Protein AF-A0A7S0YFM4-F1 (afdb_monomer)

Foldseek 3Di:
DVVVCVVDVVVVLVVVLVVVLVVLVVLLVVLLCVQVPVLLVVLVVVVLVVVVVVCVVVVHDPVVVVVSQVPQADDPVVVLVVLLVLLLSLLQCCLVPVSSVVSSVSSVVSNCVRVVVCVPPRHDYPDDPVCLCVVVSVVSNLVSNLNNLVSNLSNVVVVVPPCSVVSVVVNVVSVVVVVVCCVVCVDVSPDDDPVVVVVVVVVVVVVVVVVVVVVVVD

Organism: NCBI:txid51329

Structure (mmCIF, N/CA/C/O backbone):
data_AF-A0A7S0YFM4-F1
#
_entry.id   AF-A0A7S0YFM4-F1
#
loop_
_atom_site.group_PDB
_atom_site.id
_atom_site.type_symbol
_atom_site.label_atom_id
_atom_site.label_alt_id
_atom_site.label_comp_id
_atom_site.label_asym_id
_atom_site.label_entity_id
_atom_site.label_seq_id
_atom_site.pdbx_PDB_ins_code
_atom_site.Cartn_x
_atom_site.Cartn_y
_atom_site.Cartn_z
_atom_site.occupancy
_atom_site.B_iso_or_equiv
_atom_site.auth_seq_id
_atom_site.auth_comp_id
_atom_site.auth_asym_id
_atom_site.auth_atom_id
_atom_site.pdbx_PDB_model_num
ATOM 1 N N . GLN A 1 1 ? -24.029 26.177 13.661 1.00 50.44 1 GLN A N 1
ATOM 2 C CA . GLN A 1 1 ? -23.008 25.104 13.661 1.00 50.44 1 GLN A CA 1
ATOM 3 C C . GLN A 1 1 ? -21.931 25.299 14.739 1.00 50.44 1 GLN A C 1
ATOM 5 O O . GLN A 1 1 ? -22.087 24.688 15.782 1.00 50.44 1 GLN A O 1
ATOM 10 N N . LEU A 1 2 ? -20.915 26.174 14.620 1.00 56.84 2 LEU A N 1
ATOM 11 C CA . LEU A 1 2 ? -19.847 26.283 15.655 1.00 56.84 2 LEU A CA 1
ATOM 12 C C . LEU A 1 2 ? -20.332 26.645 17.082 1.00 56.84 2 LEU A C 1
ATOM 14 O O . LEU A 1 2 ? -19.875 26.050 18.051 1.00 56.84 2 LEU A O 1
ATOM 18 N N . ARG A 1 3 ? -21.288 27.578 17.232 1.00 55.06 3 ARG A N 1
ATOM 19 C CA . ARG A 1 3 ? -21.870 27.941 18.550 1.00 55.06 3 ARG A CA 1
ATOM 20 C C . ARG A 1 3 ? -22.791 26.864 19.144 1.00 55.06 3 ARG A C 1
ATOM 22 O O . ARG A 1 3 ? -23.023 26.840 20.343 1.00 55.06 3 ARG A O 1
ATOM 29 N N . GLU A 1 4 ? -23.288 25.978 18.295 1.00 59.16 4 GLU A N 1
ATOM 30 C CA . GLU A 1 4 ? -24.230 24.897 18.608 1.00 59.16 4 GLU A CA 1
ATOM 31 C C . GLU A 1 4 ? -23.471 23.670 19.139 1.00 59.16 4 GLU A C 1
ATOM 33 O O . GLU A 1 4 ? -23.869 23.055 20.123 1.00 59.16 4 GLU A O 1
ATOM 38 N N . TRP A 1 5 ? -22.287 23.405 18.573 1.00 60.19 5 TRP A N 1
ATOM 39 C CA . TRP A 1 5 ? -21.344 22.386 19.045 1.00 60.19 5 TRP A CA 1
ATOM 40 C C . TRP A 1 5 ? -20.745 22.714 20.420 1.00 60.19 5 TRP A C 1
ATOM 42 O O . TRP A 1 5 ? -20.469 21.808 21.201 1.00 60.19 5 TRP A O 1
ATOM 52 N N . LEU A 1 6 ? -20.594 24.005 20.737 1.00 63.53 6 LEU A N 1
ATOM 53 C CA . LEU A 1 6 ? -20.166 24.485 22.057 1.00 63.53 6 LEU A CA 1
ATOM 54 C C . LEU A 1 6 ? -21.249 24.325 23.136 1.00 63.53 6 LEU A C 1
ATOM 56 O O . LEU A 1 6 ? -20.917 24.129 24.301 1.00 63.53 6 LEU A O 1
ATOM 60 N N . ALA A 1 7 ? -22.530 24.398 22.764 1.00 67.38 7 ALA A N 1
ATOM 61 C CA . ALA A 1 7 ? -23.650 24.300 23.702 1.00 67.38 7 ALA A CA 1
ATOM 62 C C . ALA A 1 7 ? -24.040 22.847 24.029 1.00 67.38 7 ALA A C 1
ATOM 64 O O . ALA A 1 7 ? -24.690 22.589 25.041 1.00 67.38 7 ALA A O 1
ATOM 65 N N . SER A 1 8 ? -23.682 21.879 23.180 1.00 67.00 8 SER A N 1
ATOM 66 C CA . SER A 1 8 ? -24.023 20.465 23.372 1.00 67.00 8 SER A CA 1
ATOM 67 C C . SER A 1 8 ? -22.968 19.557 22.726 1.00 67.00 8 SER A C 1
ATOM 69 O O . SER A 1 8 ? -23.155 19.130 21.584 1.00 67.00 8 SER A O 1
ATOM 71 N N . PRO A 1 9 ? -21.876 19.201 23.431 1.00 65.88 9 PRO A N 1
ATOM 72 C CA . PRO A 1 9 ? -20.804 18.365 22.876 1.00 65.88 9 PRO A CA 1
ATOM 73 C C . PRO A 1 9 ? -21.284 16.966 22.445 1.00 65.88 9 PRO A C 1
ATOM 75 O O . PRO A 1 9 ? -20.676 16.345 21.578 1.00 65.88 9 PRO A O 1
ATOM 78 N N . ALA A 1 10 ? -22.412 16.490 22.985 1.00 68.31 10 ALA A N 1
ATOM 79 C CA . ALA A 1 10 ? -23.048 15.241 22.562 1.00 68.31 10 ALA A CA 1
ATOM 80 C C . ALA A 1 10 ? -23.585 15.288 21.115 1.00 68.31 10 ALA A C 1
ATOM 82 O O . ALA A 1 10 ? -23.531 14.280 20.415 1.00 68.31 10 ALA A O 1
ATOM 83 N N . SER A 1 11 ? -24.022 16.456 20.628 1.00 66.62 11 SER A N 1
ATOM 84 C CA . SER A 1 11 ? -24.534 16.610 19.254 1.00 66.62 11 SER A CA 1
ATOM 85 C C . SER A 1 11 ? -23.441 16.435 18.192 1.00 66.62 11 SER A C 1
ATOM 87 O O . SER A 1 11 ? -23.709 15.987 17.080 1.00 66.62 11 SER A O 1
ATOM 89 N N . VAL A 1 12 ? -22.181 16.718 18.544 1.00 68.25 12 VAL A N 1
ATOM 90 C CA . VAL A 1 12 ? -21.022 16.511 17.662 1.00 68.25 12 V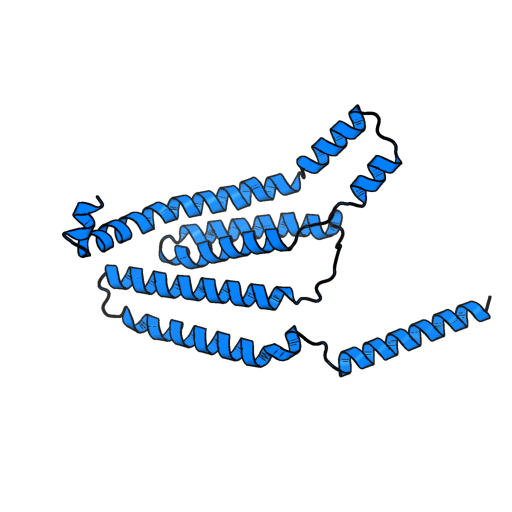AL A CA 1
ATOM 91 C C . VAL A 1 12 ? -20.808 15.023 17.386 1.00 68.25 12 VAL A C 1
ATOM 93 O O . VAL A 1 12 ? -20.531 14.645 16.250 1.00 68.25 12 VAL A O 1
ATOM 96 N N . LEU A 1 13 ? -20.984 14.171 18.401 1.00 67.19 13 LEU A N 1
ATOM 97 C CA . LEU A 1 13 ? -20.898 12.714 18.264 1.00 67.19 13 LEU A CA 1
ATOM 98 C C . LEU A 1 13 ? -22.002 12.154 17.356 1.00 67.19 13 LEU A C 1
ATOM 100 O O . LEU A 1 13 ? -21.731 11.261 16.555 1.00 67.19 13 LEU A O 1
ATOM 104 N N . GLU A 1 14 ? -23.216 12.702 17.428 1.00 67.38 14 GLU A N 1
ATOM 105 C CA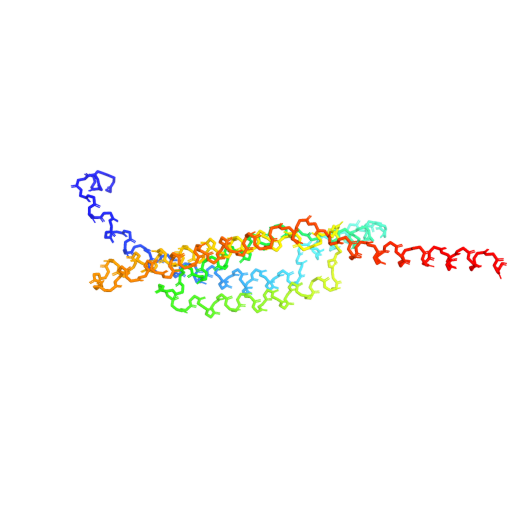 . GLU A 1 14 ? -24.332 12.299 16.561 1.00 67.38 14 GLU A CA 1
ATOM 106 C C . GLU A 1 14 ? -24.112 12.718 15.101 1.00 67.38 14 GLU A C 1
ATOM 108 O O . GLU A 1 14 ? -24.279 11.904 14.190 1.00 67.38 14 GLU A O 1
ATOM 113 N N . VAL A 1 15 ? -23.657 13.954 14.864 1.00 71.56 15 VAL A N 1
ATOM 114 C CA . VAL A 1 15 ? -23.330 14.443 13.513 1.00 71.56 15 VAL A CA 1
ATOM 115 C C . VAL A 1 15 ? -22.159 13.662 12.911 1.00 71.56 15 VAL A C 1
ATOM 117 O O . VAL A 1 15 ? -22.210 13.287 11.739 1.00 71.56 15 VAL A O 1
ATOM 120 N N . LEU A 1 16 ? -21.125 13.359 13.702 1.00 63.56 16 LEU A N 1
ATOM 121 C CA . LEU A 1 16 ? -19.993 12.543 13.258 1.00 63.56 16 LEU A CA 1
ATOM 122 C C . LEU A 1 16 ? -20.446 11.115 12.912 1.00 63.56 16 LEU A C 1
ATOM 124 O O . LEU A 1 16 ? -20.075 10.589 11.864 1.00 63.56 16 LEU A O 1
ATOM 128 N N . GLY A 1 17 ? -21.307 10.518 13.741 1.00 64.56 17 GLY A N 1
ATOM 129 C CA . GLY A 1 17 ? -21.899 9.202 13.492 1.00 64.56 17 GLY A CA 1
ATOM 130 C C . GLY A 1 17 ? -22.742 9.140 12.213 1.00 64.56 17 GLY A C 1
ATOM 131 O O . GLY A 1 17 ? -22.720 8.121 11.525 1.00 64.56 17 GLY A O 1
ATOM 132 N N . ALA A 1 18 ? -23.429 10.229 11.852 1.00 68.44 18 ALA A N 1
ATOM 133 C CA . ALA A 1 18 ? -24.197 10.337 10.609 1.00 68.44 18 ALA A CA 1
ATOM 134 C C . ALA A 1 18 ? -23.326 10.631 9.370 1.00 68.44 18 ALA A C 1
ATOM 136 O O . ALA A 1 18 ? -23.661 10.210 8.261 1.00 68.44 18 ALA A O 1
ATOM 137 N N . ALA A 1 19 ? -22.197 11.327 9.536 1.00 68.88 19 ALA A N 1
ATOM 138 C CA . ALA A 1 19 ? -21.294 11.672 8.437 1.00 68.88 19 ALA A CA 1
ATOM 139 C C . ALA A 1 19 ? -20.413 10.492 7.981 1.00 68.88 19 ALA A C 1
ATOM 141 O O . ALA A 1 19 ? -20.126 10.368 6.791 1.00 68.88 19 ALA A O 1
ATOM 142 N N . VAL A 1 20 ? -20.016 9.601 8.897 1.00 68.94 20 VAL A N 1
ATOM 143 C CA . VAL A 1 20 ? -19.117 8.459 8.614 1.00 68.94 20 VAL A CA 1
ATOM 144 C C . VAL A 1 20 ? -19.655 7.484 7.543 1.00 68.94 20 VAL A C 1
ATOM 146 O O . VAL A 1 20 ? -18.892 7.076 6.668 1.00 68.94 20 VAL A O 1
ATOM 149 N N . PRO A 1 21 ? -20.946 7.101 7.524 1.00 68.94 21 PRO A N 1
ATOM 150 C CA . PRO A 1 21 ? -21.487 6.261 6.448 1.00 68.94 21 PRO A CA 1
ATOM 151 C C . PRO A 1 21 ? -21.553 6.981 5.094 1.00 68.94 21 PRO A C 1
ATOM 153 O O . PRO A 1 21 ? -21.374 6.363 4.044 1.00 68.94 21 PRO A O 1
ATOM 156 N N . MET A 1 22 ? -21.791 8.295 5.102 1.00 73.19 22 MET A N 1
ATOM 157 C CA . MET A 1 22 ? -21.880 9.102 3.884 1.00 73.19 22 MET A CA 1
ATOM 158 C C . MET A 1 22 ? -20.510 9.243 3.204 1.00 73.19 22 MET A C 1
ATOM 160 O O . MET A 1 22 ? -20.422 9.164 1.977 1.00 73.19 22 MET A O 1
ATOM 164 N N . THR A 1 23 ? -19.425 9.346 3.979 1.00 77.12 23 THR A N 1
ATOM 165 C CA . THR A 1 23 ? -18.058 9.346 3.435 1.00 77.12 23 THR A CA 1
ATOM 166 C C . THR A 1 23 ? -17.648 7.985 2.868 1.00 77.12 23 THR A C 1
ATOM 168 O O . THR A 1 23 ? -16.901 7.941 1.891 1.00 77.12 23 THR A O 1
ATOM 171 N N . ALA A 1 24 ? -18.174 6.870 3.390 1.00 78.38 24 ALA A N 1
ATOM 172 C CA . ALA A 1 24 ? -17.853 5.531 2.888 1.00 78.38 24 ALA A CA 1
ATOM 173 C C . ALA A 1 24 ? -18.202 5.357 1.395 1.00 78.38 24 ALA A C 1
ATOM 175 O O . ALA A 1 24 ? -17.413 4.799 0.635 1.00 78.38 24 ALA A O 1
ATOM 176 N N . THR A 1 25 ? -19.346 5.884 0.944 1.00 84.25 25 THR A N 1
ATOM 177 C CA . THR A 1 25 ? -19.774 5.797 -0.470 1.00 84.25 25 THR A CA 1
ATOM 178 C C . THR A 1 25 ? -18.851 6.586 -1.406 1.00 84.25 25 THR A C 1
ATOM 180 O O . THR A 1 25 ? -18.530 6.127 -2.508 1.00 84.25 25 THR A O 1
ATOM 183 N N . PHE A 1 26 ? -18.364 7.746 -0.956 1.00 88.12 26 PHE A N 1
ATOM 184 C CA . PHE A 1 26 ? -17.349 8.513 -1.680 1.00 88.12 26 PHE A CA 1
ATOM 185 C C . PHE A 1 26 ? -16.058 7.702 -1.844 1.00 88.12 26 PHE A C 1
ATOM 187 O O . PHE A 1 26 ? -15.541 7.600 -2.955 1.00 88.12 26 PHE A O 1
ATOM 194 N N . PHE A 1 27 ? -15.577 7.059 -0.773 1.00 87.56 27 PHE A N 1
ATOM 195 C CA . PHE A 1 27 ? -14.355 6.253 -0.832 1.00 87.56 27 PHE A CA 1
ATOM 196 C C . PHE A 1 27 ? -14.494 5.009 -1.716 1.00 87.56 27 PHE A C 1
ATOM 198 O O . PHE A 1 27 ? -13.563 4.701 -2.454 1.00 87.56 27 PHE A O 1
ATOM 205 N N . VAL A 1 28 ? -15.652 4.337 -1.730 1.00 88.62 28 VAL A N 1
ATOM 206 C CA . VAL A 1 28 ? -15.917 3.242 -2.687 1.00 88.62 28 VAL A CA 1
ATOM 207 C C . VAL A 1 28 ? -15.779 3.740 -4.125 1.00 88.62 28 VAL A C 1
ATOM 209 O O . VAL A 1 28 ? -15.076 3.136 -4.933 1.00 88.62 28 VAL A O 1
ATOM 212 N N . THR A 1 29 ? -16.416 4.869 -4.437 1.00 90.50 29 THR A N 1
ATOM 213 C CA . THR A 1 29 ? -16.374 5.455 -5.783 1.00 90.50 29 THR A CA 1
ATOM 214 C C . THR A 1 29 ? -14.949 5.866 -6.156 1.00 90.50 29 THR A C 1
ATOM 216 O O . THR A 1 29 ? -14.493 5.584 -7.263 1.00 90.50 29 THR A O 1
ATOM 219 N N . TYR A 1 30 ? -14.210 6.459 -5.215 1.00 90.19 30 TYR A N 1
ATOM 220 C CA . TYR A 1 30 ? -12.796 6.786 -5.378 1.00 90.19 30 TYR A CA 1
ATOM 221 C C . TYR A 1 30 ? -11.948 5.547 -5.697 1.00 90.19 30 TYR A C 1
ATOM 223 O O . TYR A 1 30 ? -11.163 5.588 -6.641 1.00 90.19 30 TYR A O 1
ATOM 231 N N . LEU A 1 31 ? -12.126 4.437 -4.972 1.00 90.56 31 LEU A N 1
ATOM 232 C CA . LEU A 1 31 ? -11.385 3.194 -5.216 1.00 90.56 31 LEU A CA 1
ATOM 233 C C . LEU A 1 31 ? -11.666 2.621 -6.608 1.00 90.56 31 LEU A C 1
ATOM 235 O O . LEU A 1 31 ? -10.735 2.211 -7.302 1.00 90.56 31 LEU A O 1
ATOM 239 N N . ILE A 1 32 ? -12.929 2.642 -7.041 1.00 90.38 32 ILE A N 1
ATOM 240 C CA . ILE A 1 32 ? -13.323 2.177 -8.376 1.00 90.38 32 ILE A CA 1
ATOM 241 C C . ILE A 1 32 ? -12.689 3.059 -9.457 1.00 90.38 32 ILE A C 1
ATOM 243 O O . ILE A 1 32 ? -12.075 2.537 -10.384 1.00 90.38 32 ILE A O 1
ATOM 247 N N . ILE A 1 33 ? -12.789 4.386 -9.338 1.00 91.94 33 ILE A N 1
ATOM 248 C CA . ILE A 1 33 ? -12.217 5.320 -10.321 1.00 91.94 33 ILE A CA 1
ATOM 249 C C . ILE A 1 33 ? -10.689 5.219 -10.346 1.00 91.94 33 ILE A C 1
ATOM 251 O O . ILE A 1 33 ? -10.090 5.193 -11.421 1.00 91.94 33 ILE A O 1
ATOM 255 N N . SER A 1 34 ? -10.052 5.138 -9.179 1.00 88.25 34 SER A N 1
ATOM 256 C CA . SER A 1 34 ? -8.599 5.022 -9.068 1.00 88.25 34 SER A CA 1
ATOM 257 C C . SER A 1 34 ? -8.107 3.705 -9.679 1.00 88.25 34 SER A C 1
ATOM 259 O O . SER A 1 34 ? -7.211 3.714 -10.519 1.00 88.25 34 SER A O 1
ATOM 261 N N . GLY A 1 35 ? -8.745 2.580 -9.347 1.00 85.81 35 GLY A N 1
ATOM 262 C CA . GLY A 1 35 ? -8.367 1.255 -9.842 1.00 85.81 35 GLY A CA 1
ATOM 263 C C . GLY A 1 35 ? -8.752 1.028 -11.300 1.00 85.81 35 GLY A C 1
ATOM 264 O O . GLY A 1 35 ? -7.890 0.918 -12.167 1.00 85.81 35 GLY A O 1
ATOM 265 N N . LEU A 1 36 ? -10.051 0.970 -11.595 1.00 86.25 36 LEU A N 1
ATOM 266 C CA . LEU A 1 36 ? -10.534 0.644 -12.941 1.00 86.25 36 LEU A CA 1
ATOM 267 C C . LEU A 1 36 ? -10.310 1.783 -13.935 1.00 86.25 36 LEU A C 1
ATOM 269 O O . LEU A 1 36 ? -10.109 1.509 -15.114 1.00 86.25 36 LEU A O 1
ATOM 273 N N . GLY A 1 37 ? -10.353 3.039 -13.495 1.00 87.06 37 GLY A N 1
ATOM 274 C CA . GLY A 1 37 ? -10.120 4.189 -14.365 1.00 87.06 37 GLY A CA 1
ATOM 275 C C . GLY A 1 37 ? -8.632 4.480 -14.520 1.00 87.06 37 GLY A C 1
ATOM 276 O O . GLY A 1 37 ? -8.029 4.197 -15.556 1.00 87.06 37 GLY A O 1
ATOM 277 N N . MET A 1 38 ? -8.025 5.050 -13.479 1.00 87.94 38 MET A N 1
ATOM 278 C CA . MET A 1 38 ? -6.678 5.624 -13.564 1.00 87.94 38 MET A CA 1
ATOM 279 C C . MET A 1 38 ? -5.595 4.566 -13.808 1.00 87.94 38 MET A C 1
ATOM 281 O O . MET A 1 38 ? -4.744 4.766 -14.683 1.00 87.94 38 MET A O 1
ATOM 285 N N . LYS A 1 39 ? -5.612 3.425 -13.099 1.00 89.50 39 LYS A N 1
ATOM 286 C CA . LYS A 1 39 ? -4.598 2.369 -13.309 1.00 89.50 39 LYS A CA 1
ATOM 287 C C . LYS A 1 39 ? -4.738 1.707 -14.684 1.00 89.50 39 LYS A C 1
ATOM 289 O O . LYS A 1 39 ? -3.727 1.509 -15.354 1.00 89.50 39 LYS A O 1
ATOM 294 N N . SER A 1 40 ? -5.960 1.487 -15.175 1.00 86.12 40 SER A N 1
ATOM 295 C CA . SER A 1 40 ? -6.180 0.982 -16.543 1.00 86.12 40 SER A CA 1
ATOM 296 C C . SER A 1 40 ? -5.675 1.949 -17.616 1.00 86.12 40 SER A C 1
ATOM 298 O O . SER A 1 40 ? -4.987 1.536 -18.545 1.00 86.12 40 SER A O 1
ATOM 300 N N . ILE A 1 41 ? -5.944 3.253 -17.477 1.00 86.62 41 ILE A N 1
ATOM 301 C CA . ILE A 1 41 ? -5.432 4.280 -18.403 1.00 86.62 41 ILE A CA 1
ATOM 302 C C . ILE A 1 41 ? -3.900 4.327 -18.378 1.00 86.62 41 ILE A C 1
ATOM 304 O O . ILE A 1 41 ? -3.252 4.544 -19.406 1.00 86.62 41 ILE A O 1
ATOM 308 N N . THR A 1 42 ? -3.304 4.086 -17.211 1.00 81.56 42 THR A N 1
ATOM 309 C CA . THR A 1 42 ? -1.849 4.064 -17.043 1.00 81.56 42 THR A CA 1
ATOM 310 C C . THR A 1 42 ? -1.195 2.957 -17.880 1.00 81.56 42 THR A C 1
ATOM 312 O O . THR A 1 42 ? -0.074 3.160 -18.350 1.00 81.56 42 THR A O 1
ATOM 315 N N . LEU A 1 43 ? -1.891 1.849 -18.176 1.00 80.81 43 LEU A N 1
ATOM 316 C CA . LEU A 1 43 ? -1.417 0.809 -19.105 1.00 80.81 43 LEU A CA 1
ATOM 317 C C . LEU A 1 43 ? -1.147 1.378 -20.503 1.00 80.81 43 LEU A C 1
ATOM 319 O O . LEU A 1 43 ? -0.116 1.074 -21.098 1.00 80.81 43 LEU A O 1
ATOM 323 N N . LEU A 1 44 ? -2.016 2.268 -20.990 1.00 80.44 44 LEU A N 1
ATOM 324 C CA . LEU A 1 44 ? -1.878 2.910 -22.301 1.00 80.44 44 LEU A CA 1
ATOM 325 C C . LEU A 1 44 ? -0.684 3.879 -22.381 1.00 80.44 44 LEU A C 1
ATOM 327 O O . LEU A 1 44 ? -0.272 4.257 -23.475 1.00 80.44 44 LEU A O 1
ATOM 331 N N . ARG A 1 45 ? -0.144 4.310 -21.231 1.00 79.88 45 ARG A N 1
ATOM 332 C CA . ARG A 1 45 ? 0.943 5.300 -21.101 1.00 79.88 45 ARG A CA 1
ATOM 333 C C . ARG A 1 45 ? 0.741 6.541 -21.979 1.00 79.88 45 ARG A C 1
ATOM 335 O O . ARG A 1 45 ? 1.668 6.991 -22.656 1.00 79.88 45 ARG A O 1
ATOM 342 N N . LEU A 1 46 ? -0.452 7.137 -21.904 1.00 80.31 46 LEU A N 1
ATOM 343 C CA . LEU A 1 46 ? -0.821 8.358 -22.636 1.00 80.31 46 LEU A CA 1
ATOM 344 C C . LEU A 1 46 ? 0.259 9.461 -22.619 1.00 80.31 46 LEU A C 1
ATOM 346 O O . LEU A 1 46 ? 0.548 9.993 -23.691 1.00 80.31 46 LEU A O 1
ATO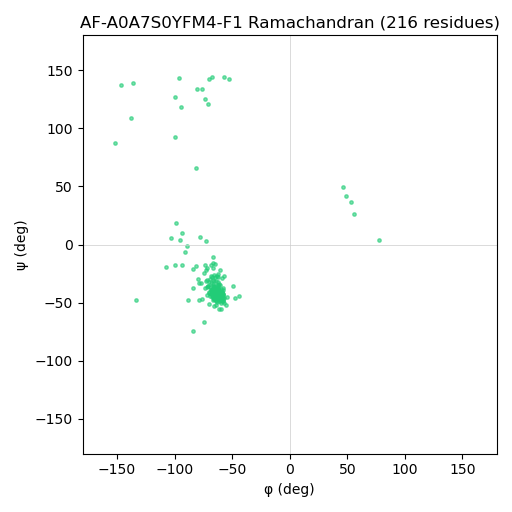M 350 N N . PRO A 1 47 ? 0.920 9.788 -21.485 1.00 78.75 47 PRO A N 1
ATOM 351 C CA . PRO A 1 47 ? 1.952 10.826 -21.479 1.00 78.75 47 PRO A CA 1
ATOM 352 C C . PRO A 1 47 ? 3.159 10.480 -22.359 1.00 78.75 47 PRO A C 1
ATOM 354 O O . PRO A 1 47 ? 3.657 11.331 -23.091 1.00 78.75 47 PRO A O 1
ATOM 357 N N . ALA A 1 48 ? 3.617 9.224 -22.331 1.00 79.25 48 ALA A N 1
ATOM 358 C CA . ALA A 1 48 ? 4.747 8.783 -23.145 1.00 79.25 48 ALA A CA 1
ATOM 359 C C . ALA A 1 48 ? 4.387 8.768 -24.637 1.00 79.25 48 ALA A C 1
ATOM 361 O O . ALA A 1 48 ? 5.196 9.182 -25.468 1.00 79.25 48 ALA A O 1
ATOM 362 N N . LEU A 1 49 ? 3.158 8.352 -24.967 1.00 83.25 49 LEU A N 1
ATOM 363 C CA . LEU A 1 49 ? 2.638 8.378 -26.333 1.00 83.25 49 LEU A CA 1
ATOM 364 C C . LEU A 1 49 ? 2.544 9.811 -26.871 1.00 83.25 49 LEU A C 1
ATOM 366 O O . LEU A 1 49 ? 2.947 10.070 -28.003 1.00 83.25 49 LEU A O 1
ATOM 370 N N . LEU A 1 50 ? 2.068 10.751 -26.050 1.00 85.31 50 LEU A N 1
ATOM 371 C CA . LEU A 1 50 ? 1.960 12.159 -26.420 1.00 85.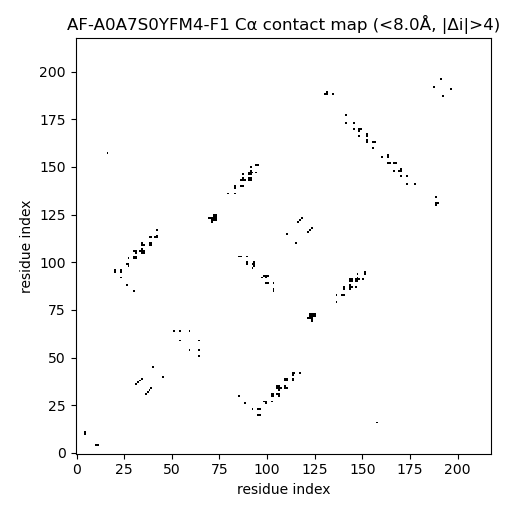31 50 LEU A CA 1
ATOM 372 C C . LEU A 1 50 ? 3.336 12.760 -26.725 1.00 85.31 50 LEU A C 1
ATOM 374 O O . LEU A 1 50 ? 3.517 13.396 -27.761 1.00 85.31 50 LEU A O 1
ATOM 378 N N . VAL A 1 51 ? 4.326 12.521 -25.860 1.00 83.12 51 VAL A N 1
ATOM 379 C CA . VAL A 1 51 ? 5.691 13.016 -26.083 1.00 83.12 51 VAL A CA 1
ATOM 380 C C . VAL A 1 51 ? 6.316 12.368 -27.319 1.00 83.12 51 VAL A C 1
ATOM 382 O O . VAL A 1 51 ? 6.959 13.057 -28.110 1.00 83.12 51 VAL A O 1
ATOM 385 N N . TYR A 1 52 ? 6.090 11.070 -27.536 1.00 81.62 52 TYR A N 1
ATOM 386 C CA . TYR A 1 52 ? 6.527 10.393 -28.756 1.00 81.62 52 TYR A CA 1
ATOM 387 C C . TYR A 1 52 ? 5.911 11.026 -30.012 1.00 81.62 52 TYR A C 1
ATOM 389 O O . TYR A 1 52 ? 6.637 11.324 -30.961 1.00 81.62 52 TYR A O 1
ATOM 397 N N . ALA A 1 53 ? 4.600 11.281 -30.007 1.00 86.06 53 ALA A N 1
ATOM 398 C CA . ALA A 1 53 ? 3.901 11.913 -31.122 1.00 86.06 53 ALA A CA 1
ATOM 399 C C . ALA A 1 53 ? 4.446 13.322 -31.404 1.00 86.06 53 ALA A C 1
ATOM 401 O O . ALA A 1 53 ? 4.741 13.647 -32.552 1.00 86.06 53 ALA A O 1
ATOM 402 N N . LEU A 1 54 ? 4.671 14.129 -30.363 1.00 85.38 54 LEU A N 1
ATOM 403 C CA . LEU A 1 54 ? 5.259 15.465 -30.495 1.00 85.38 54 LEU A CA 1
ATOM 404 C C . LEU A 1 54 ? 6.676 15.421 -31.078 1.00 85.38 54 LEU A C 1
ATOM 406 O O . LEU A 1 54 ? 6.988 16.183 -31.989 1.00 85.38 54 LEU A O 1
ATOM 410 N N . LEU A 1 55 ? 7.528 14.509 -30.606 1.00 83.00 55 LEU A N 1
ATOM 411 C CA . LEU A 1 55 ? 8.890 14.345 -31.127 1.00 83.00 55 LEU A CA 1
ATOM 412 C C . LEU A 1 55 ? 8.910 13.841 -32.570 1.00 83.00 55 LEU A C 1
ATOM 414 O O . LEU A 1 55 ? 9.798 14.216 -33.338 1.00 83.00 55 LEU A O 1
ATOM 418 N N . HIS A 1 56 ? 7.944 13.000 -32.939 1.00 80.38 56 HIS A N 1
ATOM 419 C CA . HIS A 1 56 ? 7.781 12.529 -34.307 1.00 80.38 56 HIS A CA 1
ATOM 420 C C . HIS A 1 56 ? 7.370 13.673 -35.242 1.00 80.38 56 HIS A C 1
ATOM 422 O O . HIS A 1 56 ? 8.008 13.875 -36.275 1.00 80.38 56 HIS A O 1
ATOM 428 N N . LEU A 1 57 ? 6.376 14.474 -34.843 1.00 84.56 57 LEU A N 1
ATOM 429 C CA . LEU A 1 57 ? 5.937 15.660 -35.586 1.00 84.56 57 LEU A CA 1
ATOM 430 C C . LEU A 1 57 ? 7.047 16.716 -35.695 1.00 84.56 57 LEU A C 1
ATOM 432 O O . LEU A 1 57 ? 7.227 17.321 -36.749 1.00 84.56 57 LEU A O 1
ATOM 436 N N . ALA A 1 58 ? 7.843 16.887 -34.639 1.00 81.94 58 ALA A N 1
ATOM 437 C CA . ALA A 1 58 ? 8.970 17.815 -34.598 1.00 81.94 58 ALA A CA 1
ATOM 438 C C . ALA A 1 58 ? 10.239 17.306 -35.319 1.00 81.94 58 ALA A C 1
ATOM 440 O O . ALA A 1 58 ? 11.280 17.955 -35.228 1.00 81.94 58 ALA A O 1
ATOM 441 N N . LYS A 1 59 ? 10.188 16.156 -36.020 1.00 75.50 59 LYS A N 1
ATOM 442 C CA . LYS A 1 59 ? 11.340 15.519 -36.700 1.00 75.50 59 LYS A CA 1
ATOM 443 C C . LYS A 1 59 ? 12.578 15.394 -35.795 1.00 75.50 59 LYS A C 1
ATOM 445 O O . LYS A 1 59 ? 13.706 15.644 -36.222 1.00 75.50 59 LYS A O 1
ATOM 450 N N . GLY A 1 60 ? 12.375 15.019 -34.531 1.00 70.88 60 GLY A N 1
ATOM 451 C CA . GLY A 1 60 ? 13.458 14.890 -33.556 1.00 70.88 60 GLY A CA 1
ATOM 452 C C . GLY A 1 60 ? 14.560 13.921 -34.011 1.00 70.88 60 GLY A C 1
ATOM 453 O O . GLY A 1 60 ? 14.288 12.896 -34.638 1.00 70.88 60 GLY A O 1
ATOM 454 N N . SER A 1 61 ? 15.817 14.236 -33.671 1.00 80.69 61 SER A N 1
ATOM 455 C CA . SER A 1 61 ? 16.984 13.391 -33.975 1.00 80.69 61 SER A CA 1
ATOM 456 C C . SER A 1 61 ? 16.783 11.948 -33.473 1.00 80.69 61 SER A C 1
ATOM 458 O O . SER A 1 61 ? 16.269 11.769 -32.363 1.00 80.69 61 SER A O 1
ATOM 460 N N . PRO A 1 62 ? 17.244 10.912 -34.207 1.00 80.06 62 PRO A N 1
ATOM 461 C CA . PRO A 1 62 ? 17.171 9.515 -33.766 1.00 80.06 62 PRO A CA 1
ATOM 462 C C . PRO A 1 62 ? 17.695 9.296 -32.340 1.00 80.06 62 PRO A C 1
ATOM 464 O O . PRO A 1 62 ? 17.090 8.550 -31.572 1.00 80.06 62 PRO A O 1
ATOM 467 N N . ARG A 1 63 ? 18.743 10.038 -31.954 1.00 79.56 63 ARG A N 1
ATOM 468 C CA . ARG A 1 63 ? 19.331 10.011 -30.606 1.00 79.56 63 ARG A CA 1
ATOM 469 C C . ARG A 1 63 ? 18.389 10.541 -29.525 1.00 79.56 63 ARG A C 1
ATOM 471 O O . ARG A 1 63 ? 18.378 10.023 -28.414 1.00 79.56 63 ARG A O 1
ATOM 478 N N . ALA A 1 64 ? 17.588 11.564 -29.831 1.00 78.19 64 ALA A N 1
ATOM 479 C CA . ALA A 1 64 ? 16.608 12.097 -28.886 1.00 78.19 64 ALA A CA 1
ATOM 480 C C . ALA A 1 64 ? 15.524 11.053 -28.584 1.00 78.19 64 ALA A C 1
ATOM 482 O O . ALA A 1 64 ? 15.143 10.868 -27.432 1.00 78.19 64 ALA A O 1
ATOM 483 N N . ARG A 1 65 ? 15.091 10.311 -29.608 1.00 76.44 65 ARG A N 1
ATOM 484 C CA . ARG A 1 65 ? 14.121 9.223 -29.460 1.00 76.44 65 ARG A CA 1
ATOM 485 C C . ARG A 1 65 ? 14.684 8.065 -28.637 1.00 76.44 65 ARG A C 1
ATOM 487 O O . ARG A 1 65 ? 14.018 7.614 -27.714 1.00 76.44 65 ARG A O 1
ATOM 494 N N . GLU A 1 66 ? 15.907 7.628 -28.921 1.00 80.81 66 GLU A N 1
ATOM 495 C CA . GLU A 1 66 ? 16.599 6.586 -28.143 1.00 80.81 66 GLU A CA 1
ATOM 496 C C . GLU A 1 66 ? 16.749 6.970 -26.666 1.00 80.81 66 GLU A C 1
ATOM 498 O O . GLU A 1 66 ? 16.453 6.177 -25.770 1.00 80.81 66 GLU A O 1
ATOM 503 N N . ARG A 1 67 ? 17.114 8.231 -26.403 1.00 78.31 67 ARG A N 1
ATOM 504 C CA . ARG A 1 67 ? 17.242 8.756 -25.044 1.00 78.31 67 ARG A CA 1
ATOM 505 C C . ARG A 1 67 ? 15.925 8.666 -24.270 1.00 78.31 67 ARG A C 1
ATOM 507 O O . ARG A 1 67 ? 15.950 8.250 -23.116 1.00 78.31 67 ARG A O 1
ATOM 514 N N . LEU A 1 68 ? 14.781 8.973 -24.889 1.00 76.81 68 LEU A N 1
ATOM 515 C CA . LEU A 1 68 ? 13.479 8.815 -24.229 1.00 76.81 68 LEU A CA 1
ATOM 516 C C . LEU A 1 68 ? 13.166 7.370 -23.846 1.00 76.81 68 LEU A C 1
ATOM 518 O O . LEU A 1 68 ? 12.659 7.137 -22.750 1.00 76.81 68 LEU A O 1
ATOM 522 N N . TRP A 1 69 ? 13.480 6.407 -24.712 1.00 75.75 69 TRP A N 1
ATOM 523 C CA . TRP A 1 69 ? 13.276 4.990 -24.405 1.00 75.75 69 TRP A CA 1
ATOM 524 C C . TRP A 1 69 ? 14.171 4.520 -23.255 1.00 75.75 69 TRP A C 1
ATOM 526 O O . TRP A 1 69 ? 13.728 3.746 -22.412 1.00 75.75 69 TRP A O 1
ATOM 536 N N . SER A 1 70 ? 15.395 5.046 -23.159 1.00 74.81 70 SER A N 1
ATOM 537 C CA . SER A 1 70 ? 16.310 4.739 -22.049 1.00 74.81 70 SER A CA 1
ATOM 538 C C . SER A 1 70 ? 15.933 5.400 -20.711 1.00 74.81 70 SER A C 1
ATOM 540 O O . SER A 1 70 ? 16.393 4.959 -19.662 1.00 74.81 70 SER A O 1
ATOM 542 N N . MET A 1 71 ? 15.089 6.441 -20.719 1.00 70.75 71 MET A N 1
ATOM 543 C CA . MET A 1 71 ? 14.757 7.265 -19.543 1.00 70.75 71 MET A CA 1
ATOM 544 C C . MET A 1 71 ? 13.434 6.895 -18.855 1.00 70.75 71 MET A C 1
ATOM 546 O O . MET A 1 71 ? 12.895 7.686 -18.080 1.00 70.75 71 MET A O 1
ATOM 550 N N . GLN A 1 72 ? 12.898 5.699 -19.095 1.00 74.75 72 GLN A N 1
ATOM 551 C CA . GLN A 1 72 ? 11.642 5.242 -18.491 1.00 74.75 72 GLN A CA 1
ATOM 552 C C . GLN A 1 72 ? 11.862 4.706 -17.070 1.00 74.75 72 GLN A C 1
ATOM 554 O O . GLN A 1 72 ? 11.699 3.519 -16.790 1.00 74.75 72 GLN A O 1
ATOM 559 N N . MET A 1 73 ? 12.259 5.619 -16.185 1.00 77.25 73 MET A N 1
ATOM 560 C CA . MET A 1 73 ? 12.442 5.359 -14.762 1.00 77.25 73 MET A CA 1
ATOM 561 C C . MET A 1 73 ? 11.090 5.410 -14.058 1.00 77.25 73 MET A C 1
ATOM 563 O O . MET A 1 73 ? 10.309 6.340 -14.266 1.00 77.25 73 MET A O 1
ATOM 567 N N . ASP A 1 74 ? 10.829 4.423 -13.213 1.00 77.06 74 ASP A N 1
ATOM 568 C CA . ASP A 1 74 ? 9.604 4.358 -12.425 1.00 77.06 74 ASP A CA 1
ATOM 569 C C . ASP A 1 74 ? 9.820 4.923 -11.017 1.00 77.06 74 ASP A C 1
ATOM 571 O O . ASP A 1 74 ? 10.890 4.760 -10.422 1.00 77.06 74 ASP A O 1
ATOM 575 N N . ASN A 1 75 ? 8.805 5.606 -10.485 1.00 81.44 75 ASN A N 1
ATOM 576 C CA . ASN A 1 75 ? 8.841 6.161 -9.137 1.00 81.44 75 ASN A CA 1
ATOM 577 C C . ASN A 1 75 ? 8.091 5.238 -8.173 1.00 81.44 75 ASN A C 1
ATOM 579 O O . ASN A 1 75 ? 6.882 5.360 -7.969 1.00 81.44 75 ASN A O 1
ATOM 583 N N . TYR A 1 76 ? 8.834 4.324 -7.552 1.00 82.12 76 TYR A N 1
ATOM 584 C CA . TYR A 1 76 ? 8.283 3.380 -6.581 1.00 82.12 76 TYR A CA 1
ATOM 585 C C . TYR A 1 76 ? 7.683 4.070 -5.347 1.00 82.12 76 TYR A C 1
ATOM 587 O O . TYR A 1 76 ? 6.695 3.584 -4.805 1.00 82.12 76 TYR A O 1
ATOM 595 N N . GLY A 1 77 ? 8.225 5.217 -4.921 1.00 84.31 77 GLY A N 1
ATOM 596 C CA . GLY A 1 77 ? 7.781 5.898 -3.701 1.00 84.31 77 GLY A CA 1
ATOM 597 C C . GLY A 1 77 ? 6.328 6.372 -3.767 1.00 84.31 77 GLY A C 1
ATOM 598 O O . GLY A 1 77 ? 5.562 6.139 -2.833 1.00 84.31 77 GLY A O 1
ATOM 599 N N . SER A 1 78 ? 5.922 6.983 -4.885 1.00 86.50 78 SER A N 1
ATOM 600 C CA . SER A 1 78 ? 4.538 7.440 -5.069 1.00 86.50 78 SER A CA 1
ATOM 601 C C . SER A 1 78 ? 3.564 6.273 -5.226 1.00 86.50 78 SER A C 1
ATOM 603 O O . SER A 1 78 ? 2.504 6.282 -4.613 1.00 86.50 78 SER A O 1
ATOM 605 N N . LYS A 1 79 ? 3.943 5.231 -5.981 1.00 88.38 79 LYS A N 1
ATOM 606 C CA . LYS A 1 79 ? 3.093 4.044 -6.179 1.00 88.38 79 LYS A CA 1
ATOM 607 C C . LYS A 1 79 ? 2.801 3.325 -4.868 1.00 88.38 79 LYS A C 1
ATOM 609 O O . LYS A 1 79 ? 1.666 2.941 -4.612 1.00 88.38 79 LYS A O 1
ATOM 614 N N . VAL A 1 80 ? 3.818 3.179 -4.022 1.00 90.44 80 VAL A N 1
ATOM 615 C CA . VAL A 1 80 ? 3.661 2.573 -2.699 1.00 90.44 80 VAL A CA 1
ATOM 616 C C . VAL A 1 80 ? 2.696 3.381 -1.840 1.00 90.44 80 VAL A C 1
ATOM 618 O O . VAL A 1 80 ? 1.809 2.796 -1.230 1.00 90.44 80 VAL A O 1
ATOM 621 N N . ALA A 1 81 ? 2.821 4.710 -1.825 1.00 91.19 81 ALA A N 1
ATOM 622 C CA . ALA A 1 81 ? 1.901 5.562 -1.078 1.00 91.19 81 ALA A CA 1
ATOM 623 C C . ALA A 1 81 ? 0.444 5.404 -1.557 1.00 91.19 81 ALA A C 1
ATOM 625 O O . ALA A 1 81 ? -0.446 5.241 -0.720 1.00 91.19 81 ALA A O 1
ATOM 626 N N . ASP A 1 82 ? 0.212 5.370 -2.875 1.00 91.00 82 ASP A N 1
ATOM 627 C CA . ASP A 1 82 ? -1.114 5.141 -3.472 1.00 91.00 82 ASP A CA 1
ATOM 628 C C . ASP A 1 82 ? -1.706 3.782 -3.061 1.00 91.00 82 ASP A C 1
ATOM 630 O O . ASP A 1 82 ? -2.887 3.664 -2.727 1.00 91.00 82 ASP A O 1
ATOM 634 N N . HIS A 1 83 ? -0.885 2.730 -3.056 1.00 92.94 83 HIS A N 1
ATOM 635 C CA . HIS A 1 83 ? -1.334 1.390 -2.671 1.00 92.94 83 HIS A CA 1
ATOM 636 C C . HIS A 1 83 ? -1.612 1.287 -1.177 1.00 92.94 83 HIS A C 1
ATOM 638 O O . HIS A 1 83 ? -2.567 0.619 -0.780 1.00 92.94 83 HIS A O 1
ATOM 644 N N . SER A 1 84 ? -0.823 1.969 -0.352 1.00 93.88 84 SER A N 1
ATOM 645 C CA . SER A 1 84 ? -0.985 1.973 1.099 1.00 93.88 84 SER A CA 1
ATOM 646 C C . SER A 1 84 ? -2.212 2.759 1.552 1.00 93.88 84 SER A C 1
ATOM 648 O O . SER A 1 84 ? -2.896 2.317 2.475 1.00 93.88 84 SER A O 1
ATOM 650 N N . ILE A 1 85 ? -2.553 3.877 0.897 1.00 92.56 85 ILE A N 1
ATOM 651 C CA . ILE A 1 85 ? -3.802 4.591 1.204 1.00 92.56 85 ILE A CA 1
ATOM 652 C C . ILE A 1 85 ? -5.026 3.776 0.779 1.00 92.56 85 ILE A C 1
ATOM 654 O O . ILE A 1 85 ? -5.995 3.702 1.532 1.00 92.56 85 ILE A O 1
ATOM 658 N N . THR A 1 86 ? -4.971 3.090 -0.365 1.00 93.25 86 THR A N 1
ATOM 659 C CA . THR A 1 86 ? -6.035 2.162 -0.773 1.00 93.25 86 THR A CA 1
ATOM 660 C C . THR A 1 86 ? -6.201 1.021 0.232 1.00 93.25 86 THR A C 1
ATOM 662 O O . THR A 1 86 ? -7.332 0.702 0.603 1.00 93.25 86 THR A O 1
ATOM 665 N N . LEU A 1 87 ? -5.098 0.457 0.740 1.00 94.31 87 LEU A N 1
ATOM 666 C CA . LEU A 1 87 ? -5.140 -0.588 1.766 1.00 94.31 87 LEU A CA 1
ATOM 667 C C . LEU A 1 87 ? -5.791 -0.080 3.055 1.00 94.31 87 LEU A C 1
ATOM 669 O O . LEU A 1 87 ? -6.664 -0.742 3.613 1.00 94.31 87 LEU A O 1
ATOM 673 N N . LEU A 1 88 ? -5.378 1.107 3.508 1.00 93.56 88 LEU A N 1
ATOM 674 C CA . LEU A 1 88 ? -5.922 1.773 4.688 1.00 93.56 88 LEU A CA 1
ATOM 675 C C . LEU A 1 88 ? -7.434 1.981 4.549 1.00 93.56 88 LEU A C 1
ATOM 677 O O . LEU A 1 88 ? -8.188 1.608 5.444 1.00 93.56 88 LEU A O 1
ATOM 681 N N . LEU A 1 89 ? -7.887 2.541 3.425 1.00 92.31 89 LEU A N 1
ATOM 682 C CA . LEU A 1 89 ? -9.311 2.761 3.162 1.00 92.31 89 LEU A CA 1
ATOM 683 C C . LEU A 1 89 ? -10.085 1.439 3.122 1.00 92.31 89 LEU A C 1
ATOM 685 O O . LEU A 1 89 ? -11.158 1.345 3.717 1.00 92.31 89 LEU A O 1
ATOM 689 N N . GLY A 1 90 ? -9.525 0.415 2.473 1.00 92.75 90 GLY A N 1
ATOM 690 C CA . GLY A 1 90 ? -10.100 -0.926 2.425 1.00 92.75 90 GLY A CA 1
ATOM 691 C C . GLY A 1 90 ? -10.296 -1.531 3.815 1.00 92.75 90 GLY A C 1
ATOM 692 O O . GLY A 1 90 ? -11.385 -2.003 4.128 1.00 92.75 90 GLY A O 1
ATOM 693 N N . LEU A 1 91 ? -9.268 -1.466 4.666 1.00 92.81 91 LEU A N 1
ATOM 694 C CA . LEU A 1 91 ? -9.300 -1.999 6.031 1.00 92.81 91 LEU A CA 1
ATOM 695 C C . LEU A 1 91 ? -10.238 -1.219 6.956 1.00 92.81 91 LEU A C 1
ATOM 697 O O . LEU A 1 91 ? -10.961 -1.821 7.741 1.00 92.81 91 LEU A O 1
ATOM 701 N N . VAL A 1 92 ? -10.240 0.111 6.886 1.00 91.38 92 VAL A N 1
ATOM 702 C CA . VAL A 1 92 ? -11.051 0.942 7.787 1.00 91.38 92 VAL A CA 1
ATOM 703 C C . VAL A 1 92 ? -12.534 0.852 7.440 1.00 91.38 92 VAL A C 1
ATOM 705 O O . VAL A 1 92 ? -13.378 0.723 8.327 1.00 91.38 92 VAL A O 1
ATOM 708 N N . TYR A 1 93 ? -12.874 0.901 6.152 1.00 89.50 93 TYR A N 1
ATOM 709 C CA . TYR A 1 93 ? -14.271 0.956 5.729 1.00 89.50 93 TYR A CA 1
ATOM 710 C C . TYR A 1 93 ? -14.909 -0.416 5.479 1.00 89.50 93 TYR A C 1
ATOM 712 O O . TYR A 1 93 ? -16.128 -0.455 5.320 1.00 89.50 93 TYR A O 1
ATOM 720 N N . CYS A 1 94 ? -14.171 -1.535 5.517 1.00 90.38 94 CYS A N 1
ATOM 721 C CA . CYS A 1 94 ? -14.765 -2.872 5.349 1.00 90.38 94 CYS A CA 1
ATOM 722 C C . CYS A 1 94 ? -15.850 -3.182 6.392 1.00 90.38 94 CYS A C 1
ATOM 724 O O . CYS A 1 94 ? -16.881 -3.765 6.061 1.00 90.38 94 CYS A O 1
ATOM 726 N N . CYS A 1 95 ? -15.649 -2.735 7.636 1.00 84.00 95 CYS A N 1
ATOM 727 C CA . CYS A 1 95 ? -16.594 -2.901 8.739 1.00 84.00 95 CYS A CA 1
ATOM 728 C C . CYS A 1 95 ? -17.817 -1.975 8.629 1.00 84.00 95 CYS A C 1
ATOM 730 O O . CYS A 1 95 ? -18.864 -2.266 9.205 1.00 84.00 95 CYS A O 1
ATOM 732 N N . VAL A 1 96 ? -17.682 -0.847 7.923 1.00 84.50 96 VAL A N 1
ATOM 733 C CA . VAL A 1 96 ? -18.748 0.154 7.752 1.00 84.50 96 VAL A CA 1
ATOM 734 C C . VAL A 1 96 ? -19.612 -0.188 6.540 1.00 84.50 96 VAL A C 1
ATOM 736 O O . VAL A 1 96 ? -20.838 -0.188 6.635 1.00 84.50 96 VAL A O 1
ATOM 739 N N . ASN A 1 97 ? -18.978 -0.488 5.405 1.00 85.44 97 ASN A N 1
ATOM 740 C CA . ASN A 1 97 ? -19.631 -0.864 4.161 1.00 85.44 97 ASN A CA 1
ATOM 741 C C . ASN A 1 97 ? -18.875 -2.038 3.503 1.00 85.44 97 ASN A C 1
ATOM 743 O O . ASN A 1 97 ? -17.796 -1.834 2.939 1.00 85.44 97 ASN A O 1
ATOM 747 N N . PRO A 1 98 ? -19.444 -3.258 3.491 1.00 87.88 98 PRO A N 1
ATOM 748 C CA . PRO A 1 98 ? -18.761 -4.440 2.966 1.00 87.88 98 PRO A CA 1
ATOM 749 C C . PRO A 1 98 ? -18.510 -4.380 1.451 1.00 87.88 98 PRO A C 1
ATOM 751 O O . PRO A 1 98 ? -17.671 -5.126 0.953 1.00 87.88 98 PRO A O 1
ATOM 754 N N . ILE A 1 99 ? -19.177 -3.481 0.713 1.00 89.88 99 ILE A N 1
ATOM 755 C CA . ILE A 1 99 ? -18.960 -3.265 -0.732 1.00 89.88 99 ILE A CA 1
ATOM 756 C C . ILE A 1 99 ? -17.559 -2.689 -1.01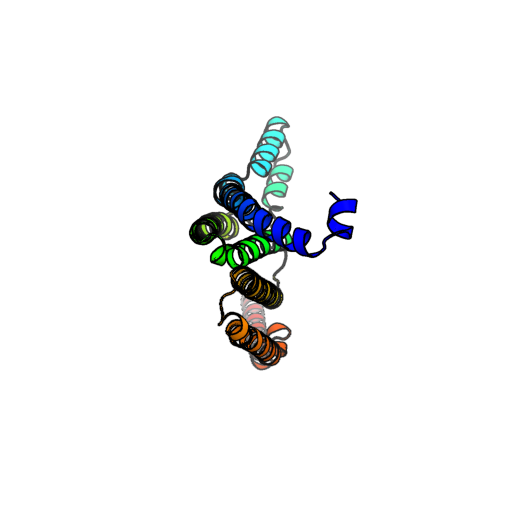0 1.00 89.88 99 ILE A C 1
ATOM 758 O O . ILE A 1 99 ? -17.021 -2.850 -2.106 1.00 89.88 99 ILE A O 1
ATOM 762 N N . VAL A 1 100 ? -16.914 -2.081 -0.012 1.00 91.50 100 VAL A N 1
ATOM 763 C CA . VAL A 1 100 ? -15.530 -1.596 -0.127 1.00 91.50 100 VAL A CA 1
ATOM 764 C C . VAL A 1 100 ? -14.559 -2.749 -0.400 1.00 91.50 100 VAL A C 1
ATOM 766 O O . VAL A 1 100 ? -13.621 -2.575 -1.172 1.00 91.50 100 VAL A O 1
ATOM 769 N N . CYS A 1 101 ? -14.790 -3.937 0.170 1.00 91.62 101 CYS A N 1
ATOM 770 C CA . CYS A 1 101 ? -13.914 -5.099 -0.005 1.00 91.62 101 CYS A CA 1
ATOM 771 C C . CYS A 1 101 ? -13.773 -5.544 -1.471 1.00 91.62 101 CYS A C 1
ATOM 773 O O . CYS A 1 101 ? -12.641 -5.593 -1.955 1.00 91.62 101 CYS A O 1
ATOM 775 N N . PRO A 1 102 ? -14.859 -5.846 -2.216 1.00 92.50 102 PRO A N 1
ATOM 776 C CA . PRO A 1 102 ? -14.740 -6.201 -3.627 1.00 92.50 102 PRO A CA 1
ATOM 777 C C . PRO A 1 102 ? -14.208 -5.041 -4.478 1.00 92.50 102 PRO A C 1
ATOM 779 O O . PRO A 1 102 ? -13.482 -5.293 -5.435 1.00 92.50 102 PRO A O 1
ATOM 782 N N . ALA A 1 103 ? -14.492 -3.781 -4.122 1.00 91.81 103 ALA A N 1
ATOM 783 C CA . ALA A 1 103 ? -13.922 -2.623 -4.816 1.00 91.81 103 ALA A CA 1
ATOM 784 C C . ALA A 1 103 ? -12.393 -2.527 -4.633 1.00 91.81 103 ALA A C 1
ATOM 786 O O . ALA A 1 103 ? -11.663 -2.341 -5.607 1.00 91.81 103 ALA A O 1
ATOM 787 N N . ALA A 1 104 ? -11.895 -2.710 -3.407 1.00 93.06 104 ALA A N 1
ATOM 788 C CA . ALA A 1 104 ? -10.465 -2.754 -3.109 1.00 93.06 104 ALA A CA 1
ATOM 789 C C . ALA A 1 104 ? -9.786 -3.972 -3.759 1.00 93.06 104 ALA A C 1
ATOM 791 O O . ALA A 1 104 ? -8.693 -3.852 -4.309 1.00 93.06 104 ALA A O 1
ATOM 792 N N . LEU A 1 105 ? -10.445 -5.135 -3.768 1.00 93.88 105 LEU A N 1
ATOM 793 C CA . LEU A 1 105 ? -9.953 -6.318 -4.475 1.00 93.88 105 LEU A CA 1
ATOM 794 C C . LEU A 1 105 ? -9.816 -6.049 -5.978 1.00 93.88 105 LEU A C 1
ATOM 796 O O . LEU A 1 105 ? -8.773 -6.338 -6.558 1.00 93.88 105 LEU A O 1
ATOM 800 N N . ALA A 1 106 ? -10.835 -5.454 -6.603 1.00 92.44 106 ALA A N 1
ATOM 801 C CA . ALA A 1 106 ? -10.791 -5.087 -8.015 1.00 92.44 106 ALA A CA 1
ATOM 802 C C . ALA A 1 106 ? -9.658 -4.091 -8.312 1.00 92.44 106 ALA A C 1
ATOM 804 O O . ALA A 1 106 ? -8.946 -4.260 -9.303 1.00 92.44 106 ALA A O 1
ATOM 805 N N . TYR A 1 107 ? -9.435 -3.107 -7.429 1.00 93.44 107 TYR A N 1
ATOM 806 C CA . TYR A 1 107 ? -8.284 -2.205 -7.511 1.00 93.44 107 TYR A CA 1
ATOM 807 C C . TYR A 1 107 ? -6.963 -2.983 -7.555 1.00 93.44 107 TYR A C 1
ATOM 809 O O . TYR A 1 107 ? -6.160 -2.759 -8.464 1.00 93.44 107 TYR A O 1
ATOM 817 N N . TYR A 1 108 ? -6.736 -3.909 -6.617 1.00 94.38 108 TYR A N 1
ATOM 818 C CA . TYR A 1 108 ? -5.482 -4.663 -6.565 1.00 94.38 108 TYR A CA 1
ATOM 819 C C . TYR A 1 108 ? -5.321 -5.604 -7.757 1.00 94.38 108 TYR A C 1
ATOM 821 O O . TYR A 1 108 ? -4.236 -5.653 -8.319 1.00 94.38 108 TYR A O 1
ATOM 829 N N . LEU A 1 109 ? -6.381 -6.276 -8.214 1.00 94.19 109 LEU A N 1
ATOM 830 C CA . LEU A 1 109 ? -6.316 -7.151 -9.391 1.00 94.19 109 LEU A CA 1
ATOM 831 C C . LEU A 1 109 ? -5.895 -6.389 -10.655 1.00 94.19 109 LEU A C 1
ATOM 833 O O . LEU A 1 109 ? -4.972 -6.808 -11.357 1.00 94.19 109 LEU A O 1
ATOM 837 N N . VAL A 1 110 ? -6.535 -5.246 -10.922 1.00 92.88 110 VAL A N 1
ATOM 838 C CA . VAL A 1 110 ? -6.193 -4.394 -12.073 1.00 92.88 110 VAL A CA 1
ATOM 839 C C . VAL A 1 110 ? -4.775 -3.849 -11.924 1.00 92.88 110 VAL A C 1
ATOM 841 O O . VAL A 1 110 ? -3.983 -3.892 -12.866 1.00 92.88 110 VAL A O 1
ATOM 844 N N . THR A 1 111 ? -4.422 -3.371 -10.734 1.00 92.44 111 THR A N 1
ATOM 845 C CA . THR A 1 111 ? -3.092 -2.826 -10.452 1.00 92.44 111 THR A CA 1
ATOM 846 C C . THR A 1 111 ? -1.999 -3.876 -10.642 1.00 92.44 111 THR A C 1
ATOM 848 O O . THR A 1 111 ? -1.014 -3.605 -11.317 1.00 92.44 111 THR A O 1
ATOM 851 N N . THR A 1 112 ? -2.169 -5.090 -10.118 1.00 92.69 112 THR A N 1
ATOM 852 C CA . THR A 1 112 ? -1.184 -6.168 -10.261 1.00 92.69 112 THR A CA 1
ATOM 853 C C . THR A 1 112 ? -0.989 -6.555 -11.725 1.00 92.69 112 THR A C 1
ATOM 855 O O . THR A 1 112 ? 0.149 -6.720 -12.158 1.00 92.69 112 THR A O 1
ATOM 858 N N . ALA A 1 113 ? -2.064 -6.642 -12.514 1.00 92.00 113 ALA A N 1
ATOM 859 C CA . ALA A 1 113 ? -1.959 -6.934 -13.944 1.00 92.00 113 ALA A CA 1
ATOM 860 C C . ALA A 1 113 ? -1.256 -5.804 -14.721 1.00 92.00 113 ALA A C 1
ATOM 862 O O . ALA A 1 113 ? -0.350 -6.052 -15.519 1.00 92.00 113 ALA A O 1
ATOM 863 N N . THR A 1 114 ? -1.654 -4.553 -14.475 1.00 90.62 114 THR A N 1
ATOM 864 C CA . THR A 1 114 ? -1.135 -3.370 -15.182 1.00 90.62 114 THR A CA 1
ATOM 865 C C . THR A 1 114 ? 0.314 -3.062 -14.801 1.00 90.62 114 THR A C 1
ATOM 867 O O . THR A 1 114 ? 1.170 -2.938 -15.678 1.00 90.62 114 THR A O 1
ATOM 870 N N . GLU A 1 115 ? 0.622 -2.971 -13.507 1.00 89.44 115 GLU A N 1
ATOM 871 C CA . GLU A 1 115 ? 1.969 -2.681 -13.012 1.00 89.44 115 GLU A CA 1
ATOM 872 C C . GLU A 1 115 ? 2.913 -3.868 -13.235 1.00 89.44 115 GLU A C 1
ATOM 874 O O . GLU A 1 115 ? 4.063 -3.650 -13.608 1.00 89.44 115 GLU A O 1
ATOM 879 N N . GLY A 1 116 ? 2.433 -5.113 -13.126 1.00 90.19 116 GLY A N 1
ATOM 880 C CA . GLY A 1 116 ? 3.219 -6.304 -13.465 1.00 90.19 116 GLY A CA 1
ATOM 881 C C . GLY A 1 116 ? 3.680 -6.299 -14.925 1.00 90.19 116 GLY A C 1
ATOM 882 O O . GLY A 1 116 ? 4.8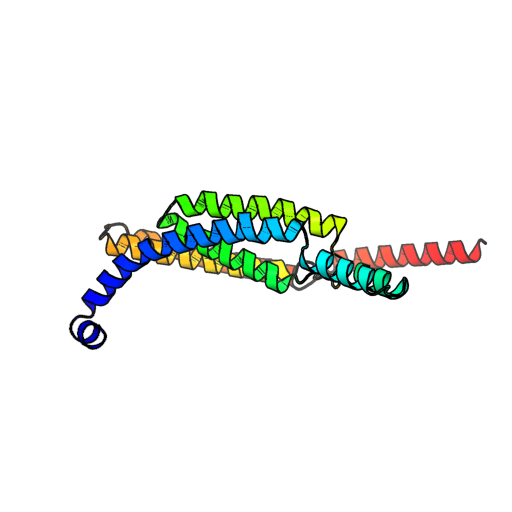59 -6.514 -15.204 1.00 90.19 116 GLY A O 1
ATOM 883 N N . TYR A 1 117 ? 2.786 -5.952 -15.857 1.00 90.31 117 TYR A N 1
ATOM 884 C CA . TYR A 1 117 ? 3.152 -5.779 -17.264 1.00 90.31 117 TYR A CA 1
ATOM 885 C C . TYR A 1 117 ? 4.178 -4.650 -17.458 1.00 90.31 117 TYR A C 1
ATOM 887 O O . TYR A 1 117 ? 5.167 -4.812 -18.174 1.00 90.31 117 TYR A O 1
ATOM 895 N N . GLN A 1 118 ? 3.986 -3.505 -16.797 1.00 87.94 118 GLN A N 1
ATOM 896 C CA . GLN A 1 118 ? 4.911 -2.373 -16.911 1.00 87.94 118 GLN A CA 1
ATOM 897 C C . GLN A 1 118 ? 6.309 -2.693 -16.379 1.00 87.94 118 GLN A C 1
ATOM 899 O O . GLN A 1 118 ? 7.295 -2.310 -17.006 1.00 87.94 118 GLN A O 1
ATOM 904 N N . ILE A 1 119 ? 6.407 -3.405 -15.256 1.00 88.00 119 ILE A N 1
ATOM 905 C CA . ILE A 1 119 ? 7.691 -3.771 -14.652 1.00 88.00 119 ILE A CA 1
ATOM 906 C C . ILE A 1 119 ? 8.501 -4.675 -15.590 1.00 88.00 119 ILE A C 1
ATOM 908 O O . ILE A 1 119 ? 9.704 -4.473 -15.719 1.00 88.00 119 ILE A O 1
ATOM 912 N N . ILE A 1 120 ? 7.854 -5.620 -16.281 1.00 89.00 120 ILE A N 1
ATOM 913 C CA . ILE A 1 120 ? 8.540 -6.576 -17.165 1.00 89.00 120 ILE A CA 1
ATOM 914 C C . ILE A 1 120 ? 8.965 -5.929 -18.489 1.00 89.00 120 ILE A C 1
ATOM 916 O O . ILE A 1 120 ? 10.094 -6.120 -18.938 1.00 89.00 120 ILE A O 1
ATOM 920 N N . TYR A 1 121 ? 8.067 -5.186 -19.141 1.00 85.94 121 TYR A N 1
ATOM 921 C CA . TYR A 1 121 ? 8.264 -4.793 -20.543 1.00 85.94 121 TYR A CA 1
ATOM 922 C C . TYR A 1 121 ? 8.780 -3.371 -20.745 1.00 85.94 121 TYR A C 1
ATOM 924 O O . TYR A 1 121 ? 9.214 -3.025 -21.843 1.00 85.94 121 TYR A O 1
ATOM 932 N N . VAL A 1 122 ? 8.676 -2.516 -19.731 1.00 84.06 122 VAL A N 1
ATOM 933 C CA . VAL A 1 122 ? 8.709 -1.068 -19.950 1.00 84.06 122 VAL A CA 1
ATOM 934 C C . VAL A 1 122 ? 9.633 -0.348 -18.977 1.00 84.06 122 VAL A C 1
ATOM 936 O O . VAL A 1 122 ? 10.416 0.513 -19.378 1.00 84.06 122 VAL A O 1
ATOM 939 N N . THR A 1 123 ? 9.523 -0.659 -17.693 1.00 83.81 123 THR A N 1
ATOM 940 C CA . THR A 1 123 ? 10.252 0.038 -16.639 1.00 83.81 123 THR A CA 1
ATOM 941 C C . THR A 1 123 ? 11.711 -0.400 -16.604 1.00 83.81 123 THR A C 1
ATOM 943 O O . THR A 1 123 ? 12.026 -1.588 -16.582 1.00 83.81 123 THR A O 1
ATOM 946 N N . ARG A 1 124 ? 12.624 0.571 -16.517 1.00 83.00 124 ARG A N 1
ATOM 947 C CA . ARG A 1 124 ? 14.014 0.322 -16.120 1.00 83.00 124 ARG A CA 1
ATOM 948 C C . ARG A 1 124 ? 14.183 0.683 -14.647 1.00 83.00 124 ARG A C 1
ATOM 950 O O . ARG A 1 124 ? 13.839 1.789 -14.230 1.00 83.00 124 ARG A O 1
ATOM 957 N N . GLN A 1 125 ? 14.714 -0.247 -13.856 1.00 77.81 125 GLN A N 1
ATOM 958 C CA . GLN A 1 125 ? 15.052 0.021 -12.461 1.00 77.81 125 GLN A CA 1
ATOM 959 C C . GLN A 1 125 ? 16.271 0.944 -12.395 1.00 77.81 125 GLN A C 1
ATOM 961 O O . GLN A 1 125 ? 17.339 0.623 -12.909 1.00 77.81 125 GLN A O 1
ATOM 966 N N . LYS A 1 126 ? 16.102 2.111 -11.763 1.00 79.19 126 LYS A N 1
ATOM 967 C CA . LYS A 1 126 ? 17.198 3.060 -11.510 1.00 79.19 126 LYS A CA 1
ATOM 968 C C . LYS A 1 126 ? 18.063 2.632 -10.324 1.00 79.19 126 LYS A C 1
ATOM 970 O O . LYS A 1 126 ? 19.245 2.956 -10.271 1.00 79.19 126 LYS A O 1
ATOM 975 N N . HIS A 1 127 ? 17.438 1.994 -9.342 1.00 79.94 127 HIS A N 1
ATOM 976 C CA . HIS A 1 127 ? 18.055 1.645 -8.077 1.00 79.94 127 HIS A CA 1
ATOM 977 C C . HIS A 1 127 ? 17.463 0.333 -7.580 1.00 79.94 127 HIS A C 1
ATOM 979 O O . HIS A 1 127 ? 16.246 0.150 -7.658 1.00 79.94 127 HIS A O 1
ATOM 985 N N . ASP A 1 128 ? 18.320 -0.544 -7.072 1.00 81.19 128 ASP A N 1
ATOM 986 C CA . ASP A 1 128 ? 17.901 -1.738 -6.355 1.00 81.19 128 ASP A CA 1
ATOM 987 C C . ASP A 1 128 ? 17.885 -1.421 -4.857 1.00 81.19 128 ASP A C 1
ATOM 989 O O . ASP A 1 128 ? 18.892 -1.014 -4.282 1.00 81.19 128 ASP A O 1
ATOM 993 N N . GLY A 1 129 ? 16.705 -1.526 -4.246 1.00 78.31 129 GLY A N 1
ATOM 994 C CA . GLY A 1 129 ? 16.501 -1.240 -2.827 1.00 78.31 129 GLY A CA 1
ATOM 995 C C . GLY A 1 129 ? 16.704 -2.450 -1.915 1.00 78.31 129 GLY A C 1
ATOM 996 O O . GLY A 1 129 ? 16.486 -2.312 -0.711 1.00 78.31 129 GLY A O 1
ATOM 997 N N . GLY A 1 130 ? 17.020 -3.636 -2.454 1.00 81.88 130 GLY A N 1
ATOM 998 C CA . GLY A 1 130 ? 17.288 -4.845 -1.664 1.00 81.88 130 GLY A CA 1
ATOM 999 C C . GLY A 1 130 ? 16.152 -5.243 -0.711 1.00 81.88 130 GLY A C 1
ATOM 1000 O O . GLY A 1 130 ? 16.394 -5.803 0.351 1.00 81.88 130 GLY A O 1
ATOM 1001 N N . GLY A 1 131 ? 14.904 -4.876 -1.025 1.00 82.56 131 GLY A N 1
ATOM 1002 C CA . GLY A 1 131 ? 13.739 -5.183 -0.188 1.00 82.56 131 GLY A CA 1
ATOM 1003 C C . GLY A 1 131 ? 13.546 -4.305 1.057 1.00 82.56 131 GLY A C 1
ATOM 1004 O O . GLY A 1 131 ? 12.577 -4.516 1.784 1.00 82.56 131 GLY A O 1
ATOM 1005 N N . GLN A 1 132 ? 14.363 -3.269 1.289 1.00 84.94 132 GLN A N 1
ATOM 1006 C CA . GLN A 1 132 ? 14.242 -2.388 2.471 1.00 84.94 132 GLN A CA 1
ATOM 1007 C C . GLN A 1 132 ? 12.860 -1.722 2.609 1.00 84.94 132 GLN A C 1
ATOM 1009 O O . GLN A 1 132 ? 12.395 -1.425 3.712 1.00 84.94 132 GLN A O 1
ATOM 1014 N N . LEU A 1 133 ? 12.167 -1.529 1.485 1.00 87.19 133 LEU A N 1
ATOM 1015 C CA . LEU A 1 133 ? 10.805 -1.003 1.429 1.00 87.19 133 LEU A CA 1
ATOM 1016 C C . LEU A 1 133 ? 9.795 -1.859 2.218 1.00 87.19 133 LEU A C 1
ATOM 1018 O O . LEU A 1 133 ? 8.816 -1.322 2.738 1.00 87.19 133 LEU A O 1
ATOM 1022 N N . TRP A 1 134 ? 10.035 -3.168 2.344 1.00 87.75 134 TRP A N 1
ATOM 1023 C CA . TRP A 1 134 ? 9.137 -4.105 3.021 1.00 87.75 134 TRP A CA 1
ATOM 1024 C C . TRP A 1 134 ? 8.866 -3.720 4.478 1.00 87.75 134 TRP A C 1
ATOM 1026 O O . TRP A 1 134 ? 7.724 -3.770 4.936 1.00 87.75 134 TRP A O 1
ATOM 1036 N N . LYS A 1 135 ? 9.894 -3.239 5.188 1.00 89.19 135 LYS A N 1
ATOM 1037 C CA . LYS A 1 135 ? 9.766 -2.756 6.569 1.00 89.19 135 LYS A CA 1
ATOM 1038 C C . LYS A 1 135 ? 8.744 -1.619 6.678 1.00 89.19 135 LYS A C 1
ATOM 1040 O O . LYS A 1 135 ? 7.917 -1.610 7.589 1.00 89.19 135 LYS A O 1
ATOM 1045 N N . ASN A 1 136 ? 8.785 -0.675 5.737 1.00 89.88 136 ASN A N 1
ATOM 1046 C CA . ASN A 1 136 ? 7.871 0.466 5.720 1.00 89.88 136 ASN A CA 1
ATOM 1047 C C . ASN A 1 136 ? 6.444 0.031 5.369 1.00 89.88 136 ASN A C 1
ATOM 1049 O O . ASN A 1 136 ? 5.495 0.491 6.002 1.00 89.88 136 ASN A O 1
ATOM 1053 N N . LEU A 1 137 ? 6.295 -0.882 4.406 1.00 91.81 137 LEU A N 1
ATOM 1054 C CA . LEU A 1 137 ? 4.998 -1.443 4.021 1.00 91.81 137 LEU A CA 1
ATOM 1055 C C . LEU A 1 137 ? 4.323 -2.153 5.194 1.00 91.81 137 LEU A C 1
ATOM 1057 O O . LEU A 1 137 ? 3.158 -1.884 5.477 1.00 91.81 137 LEU A O 1
ATOM 1061 N N . LEU A 1 138 ? 5.058 -3.000 5.919 1.00 92.81 138 LEU A N 1
ATOM 1062 C CA . LEU A 1 138 ? 4.523 -3.694 7.087 1.00 92.81 138 LEU A CA 1
ATOM 1063 C C . LEU A 1 138 ? 4.010 -2.703 8.137 1.00 92.81 138 LEU A C 1
ATOM 1065 O O . LEU A 1 138 ? 2.904 -2.871 8.648 1.00 92.81 138 LEU A O 1
ATOM 1069 N N . HIS A 1 139 ? 4.775 -1.648 8.426 1.00 92.31 139 HIS A N 1
ATOM 1070 C CA . HIS A 1 139 ? 4.345 -0.624 9.375 1.00 92.31 139 HIS A CA 1
ATOM 1071 C C . HIS A 1 139 ? 3.056 0.072 8.916 1.00 92.31 139 HIS A C 1
ATOM 1073 O O . HIS A 1 139 ? 2.138 0.255 9.712 1.00 92.31 139 HIS A O 1
ATOM 1079 N N . GLN A 1 140 ? 2.947 0.408 7.628 1.00 93.62 140 GLN A N 1
ATOM 1080 C CA . GLN A 1 140 ? 1.745 1.023 7.054 1.00 93.62 140 GLN A CA 1
ATOM 1081 C C . GLN A 1 140 ? 0.523 0.094 7.132 1.00 93.62 140 GLN A C 1
ATOM 1083 O O . GLN A 1 140 ? -0.562 0.551 7.495 1.00 93.62 140 GLN A O 1
ATOM 1088 N N . VAL A 1 141 ? 0.695 -1.207 6.871 1.00 94.69 141 VAL A N 1
ATOM 1089 C CA . VAL A 1 141 ? -0.376 -2.209 7.019 1.00 94.69 141 VAL A CA 1
ATOM 1090 C C . VAL A 1 141 ? -0.831 -2.307 8.477 1.00 94.69 141 VAL A C 1
ATOM 1092 O O . VAL A 1 141 ? -2.032 -2.287 8.743 1.00 94.69 141 VAL A O 1
ATOM 1095 N N . MET A 1 142 ? 0.108 -2.360 9.428 1.00 95.00 142 MET A N 1
ATOM 1096 C CA . MET A 1 142 ? -0.210 -2.426 10.861 1.00 95.00 142 MET A CA 1
ATOM 1097 C C . MET A 1 142 ? -0.943 -1.176 11.343 1.00 95.00 142 MET A C 1
ATOM 1099 O O . MET A 1 142 ? -1.932 -1.282 12.062 1.00 95.00 142 MET A O 1
ATOM 1103 N N . VAL A 1 143 ? -0.511 0.008 10.904 1.00 94.31 143 VAL A N 1
ATOM 1104 C CA . VAL A 1 143 ? -1.218 1.262 11.191 1.00 94.31 143 VAL A CA 1
ATOM 1105 C C . VAL A 1 143 ? -2.643 1.214 10.636 1.00 94.31 143 VAL A C 1
ATOM 1107 O O . VAL A 1 143 ? -3.584 1.567 11.348 1.00 94.31 143 VAL A O 1
ATOM 1110 N N . GLY A 1 144 ? -2.833 0.719 9.410 1.00 94.06 144 GLY A N 1
ATOM 1111 C CA . GLY A 1 144 ? -4.167 0.540 8.838 1.00 94.06 144 GLY A CA 1
ATOM 1112 C C . GLY A 1 144 ? -5.049 -0.427 9.627 1.00 94.06 144 GLY A C 1
ATOM 1113 O O . GLY A 1 144 ? -6.228 -0.145 9.842 1.00 94.06 144 GLY A O 1
ATOM 1114 N N . LEU A 1 145 ? -4.470 -1.514 10.139 1.00 94.94 145 LEU A N 1
ATOM 1115 C CA . LEU A 1 145 ? -5.162 -2.458 11.013 1.00 94.94 145 LEU A CA 1
ATOM 1116 C C . LEU A 1 145 ? -5.602 -1.805 12.333 1.00 94.94 145 LEU A C 1
ATOM 1118 O O . LEU A 1 145 ? -6.736 -2.012 12.763 1.00 94.94 145 LEU A O 1
ATOM 1122 N N . TYR A 1 146 ? -4.756 -0.972 12.946 1.00 94.75 146 TYR A N 1
ATOM 1123 C CA . TYR A 1 146 ? -5.117 -0.243 14.166 1.00 94.75 146 TYR A CA 1
ATOM 1124 C C . TYR A 1 146 ? -6.290 0.710 13.927 1.00 94.75 146 TYR A C 1
ATOM 1126 O O . TYR A 1 146 ? -7.235 0.738 14.717 1.00 94.75 146 TYR A O 1
ATOM 1134 N N . PHE A 1 147 ? -6.284 1.447 12.812 1.00 93.38 147 PHE A N 1
ATOM 1135 C CA . PHE A 1 147 ? -7.420 2.293 12.441 1.00 93.38 147 PHE A CA 1
ATOM 1136 C C . PHE A 1 147 ? -8.698 1.475 12.205 1.00 93.38 147 PHE A C 1
ATOM 1138 O O . PHE A 1 147 ? -9.777 1.899 12.624 1.00 93.38 147 PHE A O 1
ATOM 1145 N N . ALA A 1 148 ? -8.604 0.291 11.595 1.00 92.38 148 ALA A N 1
ATOM 1146 C CA . ALA A 1 148 ? -9.748 -0.603 11.404 1.00 92.38 148 ALA A CA 1
ATOM 1147 C C . ALA A 1 148 ? -10.335 -1.099 12.739 1.00 92.38 148 ALA A C 1
ATOM 1149 O O . ALA A 1 148 ? -11.548 -1.087 12.938 1.00 92.38 148 ALA A O 1
ATOM 1150 N N . GLN A 1 149 ? -9.486 -1.471 13.696 1.00 93.00 149 GLN A N 1
ATOM 1151 C CA . GLN A 1 149 ? -9.924 -1.920 15.021 1.00 93.00 149 GLN A CA 1
ATOM 1152 C C . GLN A 1 149 ? -10.542 -0.781 15.845 1.00 93.00 149 GLN A C 1
ATOM 1154 O O . GLN A 1 149 ? -11.593 -0.967 16.459 1.00 93.00 149 GLN A O 1
ATOM 1159 N N . ILE A 1 150 ? -9.932 0.409 15.828 1.00 90.75 150 ILE A N 1
ATOM 1160 C CA . ILE A 1 150 ? -10.444 1.595 16.533 1.00 90.75 150 ILE A CA 1
ATOM 1161 C C . ILE A 1 150 ? -11.771 2.060 15.926 1.00 90.75 150 ILE A C 1
ATOM 1163 O O . ILE A 1 150 ? -12.710 2.365 16.661 1.00 90.75 150 ILE A O 1
ATOM 1167 N N . SER A 1 151 ? -11.881 2.097 14.596 1.00 88.69 151 SER A N 1
ATOM 1168 C CA . SER A 1 151 ? -13.132 2.473 13.922 1.00 88.69 151 SER A CA 1
ATOM 1169 C C . SER A 1 151 ? -14.258 1.477 14.212 1.00 88.69 151 SER A C 1
ATOM 1171 O O . SER A 1 151 ? -15.378 1.902 14.501 1.00 88.69 151 SER A O 1
ATOM 1173 N N . LEU A 1 152 ? -13.965 0.172 14.237 1.00 88.62 152 LEU A N 1
ATOM 1174 C CA . LEU A 1 152 ? -14.928 -0.859 14.628 1.00 88.62 152 LEU A CA 1
ATOM 1175 C C . LEU A 1 152 ? -15.374 -0.709 16.093 1.00 88.62 152 LEU A C 1
ATOM 1177 O O . LEU A 1 152 ? -16.575 -0.748 16.370 1.00 88.62 152 LEU A O 1
ATOM 1181 N N . LEU A 1 153 ? -14.436 -0.481 17.020 1.00 89.69 153 LEU A N 1
ATOM 1182 C CA . LEU A 1 153 ? -14.735 -0.192 18.429 1.00 89.69 153 LEU A CA 1
ATOM 1183 C C . LEU A 1 153 ? -15.648 1.040 18.554 1.00 89.69 153 LEU A C 1
ATOM 1185 O O . LEU A 1 153 ? -16.646 1.006 19.277 1.00 89.69 153 LEU A O 1
ATOM 1189 N N . GLY A 1 154 ? -15.340 2.117 17.826 1.00 85.12 154 GLY A N 1
ATOM 1190 C CA . GLY A 1 154 ? -16.147 3.337 17.799 1.00 85.12 154 GLY A CA 1
ATOM 1191 C C . GLY A 1 154 ? -17.569 3.082 17.296 1.00 85.12 154 GLY A C 1
ATOM 1192 O O . GLY A 1 154 ? -18.537 3.471 17.950 1.00 85.12 154 GLY A O 1
ATOM 1193 N N . LEU A 1 155 ? -17.710 2.353 16.186 1.00 84.81 155 LEU A N 1
ATOM 1194 C CA . LEU A 1 155 ? -19.006 2.022 15.589 1.00 84.81 155 LEU A CA 1
ATOM 1195 C C . LEU A 1 155 ? -19.891 1.187 16.530 1.00 84.81 155 LEU A C 1
ATOM 1197 O O . LEU A 1 155 ? -21.079 1.481 16.683 1.00 84.81 155 LEU A O 1
ATOM 1201 N N . LEU A 1 156 ? -19.330 0.162 17.181 1.00 86.88 156 LEU A N 1
ATOM 1202 C CA . LEU A 1 156 ? -20.078 -0.675 18.128 1.00 86.88 156 LEU A CA 1
ATOM 1203 C C . LEU A 1 156 ? -20.426 0.064 19.423 1.00 86.88 156 LEU A C 1
ATOM 1205 O O . LEU A 1 156 ? -21.493 -0.174 19.994 1.00 86.88 156 LEU A O 1
ATOM 1209 N N . SER A 1 157 ? -19.564 0.986 19.857 1.00 85.12 157 SER A N 1
ATOM 1210 C CA . SER A 1 157 ? -19.818 1.831 21.027 1.00 85.12 157 SER A CA 1
ATOM 1211 C C . SER A 1 157 ? -20.994 2.781 20.786 1.00 85.12 157 SER A C 1
ATOM 1213 O O . SER A 1 157 ? -21.871 2.888 21.641 1.00 85.12 157 SER A O 1
ATOM 1215 N N . ILE A 1 158 ? -21.085 3.387 19.595 1.00 83.31 158 ILE A N 1
ATOM 1216 C CA . ILE A 1 158 ? -22.239 4.214 19.194 1.00 83.31 158 ILE A CA 1
ATOM 1217 C C . ILE A 1 158 ? -23.523 3.373 19.154 1.0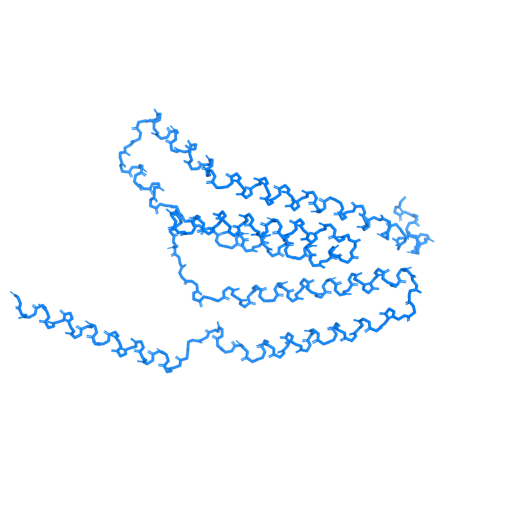0 83.31 158 ILE A C 1
ATOM 1219 O O . ILE A 1 158 ? -24.568 3.810 19.632 1.00 83.31 158 ILE A O 1
ATOM 1223 N N . LYS A 1 159 ? -23.446 2.133 18.654 1.00 83.38 159 LYS A N 1
ATOM 1224 C CA . LYS A 1 159 ? -24.575 1.185 18.641 1.00 83.38 159 LYS A CA 1
ATOM 1225 C C . LYS A 1 159 ? -24.927 0.598 20.019 1.00 83.38 159 LYS A C 1
ATOM 1227 O O . LYS A 1 159 ? -25.825 -0.238 20.090 1.00 83.38 159 LYS A O 1
ATOM 1232 N N . LYS A 1 160 ? -24.258 1.022 21.102 1.00 84.62 160 LYS A N 1
ATOM 1233 C CA . LYS A 1 160 ? -24.471 0.554 22.488 1.00 84.62 160 LYS A CA 1
ATOM 1234 C C . LYS A 1 160 ? -24.395 -0.973 22.634 1.00 84.62 160 LYS A C 1
ATOM 1236 O O . LYS A 1 160 ? -25.133 -1.569 23.416 1.00 84.62 160 LYS A O 1
ATOM 1241 N N . PHE A 1 161 ? -23.507 -1.622 21.879 1.00 86.19 161 PHE A N 1
ATOM 1242 C CA . PHE A 1 161 ? -23.330 -3.069 21.970 1.00 86.19 161 PHE A CA 1
ATOM 1243 C C . PHE A 1 161 ? -22.587 -3.444 23.269 1.00 86.19 161 PHE A C 1
ATOM 1245 O O . PHE A 1 161 ? -21.477 -2.949 23.488 1.00 86.19 161 PHE A O 1
ATOM 1252 N N . PRO A 1 162 ? -23.134 -4.328 24.127 1.00 84.81 162 PRO A N 1
ATOM 1253 C CA . PRO A 1 162 ? -22.579 -4.594 25.460 1.00 84.81 162 PRO A CA 1
ATOM 1254 C C . PRO A 1 162 ? -21.195 -5.256 25.430 1.00 84.81 162 PRO A C 1
ATOM 1256 O O . PRO A 1 162 ? -20.400 -5.052 26.342 1.00 84.81 162 PRO A O 1
ATOM 1259 N N . PHE A 1 163 ? -20.868 -5.997 24.366 1.00 88.12 163 PHE A N 1
ATOM 1260 C CA . PHE A 1 163 ? -19.561 -6.643 24.203 1.00 88.12 163 PHE A CA 1
ATOM 1261 C C . PHE A 1 163 ? -18.552 -5.800 23.407 1.00 88.12 163 PHE A C 1
ATOM 1263 O O . PHE A 1 163 ? -17.480 -6.296 23.074 1.00 88.12 163 PHE A O 1
ATOM 1270 N N . SER A 1 164 ? -18.850 -4.524 23.122 1.00 86.00 164 SER A N 1
ATOM 1271 C CA . SER A 1 164 ? -17.903 -3.588 22.490 1.00 86.00 164 SER A CA 1
ATOM 1272 C C . SER A 1 164 ? -16.497 -3.590 23.131 1.00 86.00 164 SER A C 1
ATOM 1274 O O . SER A 1 164 ? -15.523 -3.718 22.387 1.00 86.00 164 SER A O 1
ATOM 1276 N N . PRO A 1 165 ? -16.325 -3.556 24.475 1.00 87.75 165 PRO A N 1
ATOM 1277 C CA . PRO A 1 165 ? -14.987 -3.541 25.080 1.00 87.75 165 PRO A CA 1
ATOM 1278 C C . PRO A 1 165 ? -14.159 -4.812 24.827 1.00 87.75 165 PRO A C 1
ATOM 1280 O O . PRO A 1 165 ? -12.937 -4.766 24.955 1.00 87.75 165 PRO A O 1
ATOM 1283 N N . LEU A 1 166 ? -14.772 -5.928 24.412 1.00 91.06 166 LEU A N 1
ATOM 1284 C CA . LEU A 1 166 ? -14.043 -7.152 24.057 1.00 91.06 166 LEU A CA 1
ATOM 1285 C C . LEU A 1 166 ? -13.094 -6.934 22.862 1.00 91.06 166 LEU A C 1
ATOM 1287 O O . LEU A 1 166 ? -12.069 -7.605 22.759 1.00 91.06 166 LEU A O 1
ATOM 1291 N N . LEU A 1 167 ? -13.380 -5.953 21.996 1.00 89.50 167 LEU A N 1
ATOM 1292 C CA . LEU A 1 167 ? -12.518 -5.572 20.870 1.00 89.50 167 LEU A CA 1
ATOM 1293 C C . LEU A 1 167 ? -11.177 -4.950 21.288 1.00 89.50 167 LEU A C 1
ATOM 1295 O O . LEU A 1 167 ? -10.283 -4.824 20.452 1.00 89.50 167 LEU A O 1
ATOM 1299 N N . LEU A 1 168 ? -10.985 -4.614 22.566 1.00 90.88 168 LEU A N 1
ATOM 1300 C CA . LEU A 1 168 ? -9.673 -4.200 23.069 1.00 90.88 168 LEU A CA 1
ATOM 1301 C C . LEU A 1 168 ? -8.663 -5.357 23.066 1.00 90.88 168 LEU A C 1
ATOM 1303 O O . LEU A 1 168 ? -7.470 -5.121 22.893 1.00 90.88 168 LEU A O 1
ATOM 1307 N N . ILE A 1 169 ? -9.125 -6.606 23.190 1.00 93.19 169 ILE A N 1
ATOM 1308 C CA . ILE A 1 169 ? -8.262 -7.795 23.167 1.00 93.19 169 ILE A CA 1
ATOM 1309 C C . ILE A 1 169 ? -7.514 -7.931 21.826 1.00 93.19 169 ILE A C 1
ATOM 1311 O O . ILE A 1 169 ? -6.282 -7.974 21.852 1.00 93.19 169 ILE A O 1
ATOM 1315 N N . PRO A 1 170 ? -8.178 -7.962 20.649 1.00 92.06 170 PRO A N 1
ATOM 1316 C CA . PRO A 1 170 ? -7.473 -8.039 19.368 1.00 92.06 170 PRO A CA 1
ATOM 1317 C C . PRO A 1 170 ? -6.622 -6.796 19.069 1.00 92.06 170 PRO A C 1
ATOM 1319 O O . PRO A 1 170 ? -5.598 -6.921 18.396 1.00 92.06 170 PRO A O 1
ATOM 1322 N N . LEU A 1 171 ? -6.986 -5.619 19.593 1.00 93.62 171 LEU A N 1
ATOM 1323 C CA . LEU A 1 171 ? -6.159 -4.414 19.484 1.00 93.62 171 LEU A CA 1
ATOM 1324 C C . LEU A 1 171 ? -4.826 -4.595 20.223 1.00 93.62 171 LEU A C 1
ATOM 1326 O O . LEU A 1 171 ? -3.765 -4.457 19.618 1.00 93.62 171 LEU A O 1
ATOM 1330 N N . ILE A 1 172 ? -4.862 -4.999 21.496 1.00 94.69 172 ILE A N 1
ATOM 1331 C CA . ILE A 1 172 ? -3.649 -5.279 22.281 1.00 94.69 172 ILE A CA 1
ATOM 1332 C C . ILE A 1 172 ? -2.834 -6.403 21.627 1.00 94.69 172 ILE A C 1
ATOM 1334 O O . ILE A 1 172 ? -1.619 -6.276 21.475 1.00 94.69 172 ILE A O 1
ATOM 1338 N N . GLY A 1 173 ? -3.498 -7.470 21.171 1.00 95.38 173 GLY A N 1
ATOM 1339 C CA . GLY A 1 173 ? -2.853 -8.575 20.462 1.00 95.38 173 GLY A CA 1
ATOM 1340 C C . GLY A 1 173 ? -2.106 -8.121 19.205 1.00 95.38 173 GLY A C 1
ATOM 1341 O O . GLY A 1 173 ? -0.970 -8.535 18.986 1.00 95.38 173 GLY A O 1
ATOM 1342 N N . SER A 1 174 ? -2.693 -7.217 18.415 1.00 94.88 174 SER A N 1
ATOM 1343 C CA . SER A 1 174 ? -2.043 -6.673 17.215 1.00 94.88 174 SER A CA 1
ATOM 1344 C C . SER A 1 174 ? -0.810 -5.820 17.534 1.00 94.88 174 SER A C 1
ATOM 1346 O O . SER A 1 174 ? 0.190 -5.904 16.822 1.00 94.88 174 SER A O 1
ATOM 1348 N N . VAL A 1 175 ? -0.829 -5.071 18.644 1.00 95.25 175 VAL A N 1
ATOM 1349 C CA . VAL A 1 175 ? 0.327 -4.290 19.111 1.00 95.25 175 VAL A CA 1
ATOM 1350 C C . VAL A 1 175 ? 1.459 -5.206 19.566 1.00 95.25 175 VAL A C 1
ATOM 1352 O O . VAL A 1 175 ? 2.609 -4.995 19.179 1.00 95.25 175 VAL A O 1
ATOM 1355 N N . ILE A 1 176 ? 1.143 -6.252 20.336 1.00 96.38 176 ILE A N 1
ATOM 1356 C CA . ILE A 1 176 ? 2.128 -7.257 20.763 1.00 96.38 176 ILE A CA 1
ATOM 1357 C C . ILE A 1 176 ? 2.722 -7.966 19.543 1.00 96.38 176 ILE A C 1
ATOM 1359 O O . ILE A 1 176 ? 3.939 -8.126 19.460 1.00 96.38 176 ILE A O 1
ATOM 1363 N N . PHE A 1 177 ? 1.887 -8.342 18.571 1.00 95.12 177 PHE A N 1
ATOM 1364 C CA . PHE A 1 177 ? 2.336 -8.959 17.326 1.00 95.12 177 PHE A CA 1
ATOM 1365 C C . PHE A 1 177 ? 3.288 -8.043 16.549 1.00 95.12 177 PHE A C 1
ATOM 1367 O O . PHE A 1 177 ? 4.388 -8.460 16.191 1.00 95.12 177 PHE A O 1
ATOM 1374 N N . HIS A 1 178 ? 2.917 -6.779 16.339 1.00 95.06 178 HIS A N 1
ATOM 1375 C CA . HIS A 1 178 ? 3.766 -5.817 15.639 1.00 95.06 178 HIS A CA 1
ATOM 1376 C C . HIS A 1 178 ? 5.092 -5.585 16.380 1.00 95.06 178 HIS A C 1
ATOM 1378 O O . HIS A 1 178 ? 6.146 -5.541 15.744 1.00 95.06 178 HIS A O 1
ATOM 1384 N N . ALA A 1 179 ? 5.075 -5.508 17.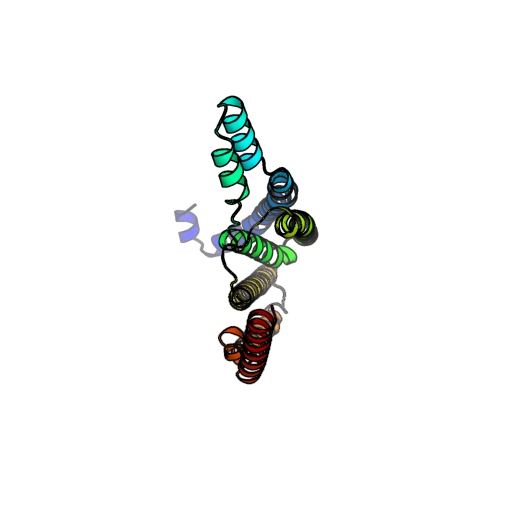714 1.00 94.12 179 ALA A N 1
ATOM 1385 C CA . ALA A 1 179 ? 6.289 -5.396 18.521 1.00 94.12 179 ALA A CA 1
ATOM 1386 C C . ALA A 1 179 ? 7.180 -6.645 18.405 1.00 94.12 179 ALA A C 1
ATOM 1388 O O . ALA A 1 179 ? 8.391 -6.517 18.221 1.00 94.12 179 ALA A O 1
ATOM 1389 N N . SER A 1 180 ? 6.588 -7.842 18.453 1.00 94.75 180 SER A N 1
ATOM 1390 C CA . SER A 1 180 ? 7.300 -9.114 18.291 1.00 94.75 180 SER A CA 1
ATOM 1391 C C . SER A 1 180 ? 7.963 -9.210 16.917 1.00 94.75 180 SER A C 1
ATOM 1393 O O . SER A 1 180 ? 9.163 -9.460 16.837 1.00 94.75 180 SER A O 1
ATOM 1395 N N . VAL A 1 181 ? 7.225 -8.913 15.846 1.00 93.12 181 VAL A N 1
ATOM 1396 C CA . VAL A 1 181 ? 7.752 -8.924 14.476 1.00 93.12 181 VAL A CA 1
ATOM 1397 C C . VAL A 1 181 ? 8.846 -7.867 14.300 1.00 93.12 181 VAL A C 1
ATOM 1399 O O . VAL A 1 181 ? 9.914 -8.165 13.774 1.00 93.12 181 VAL A O 1
ATOM 1402 N N . SER A 1 182 ? 8.637 -6.645 14.791 1.00 90.50 182 SER A N 1
ATOM 1403 C CA . SER A 1 182 ? 9.652 -5.589 14.714 1.00 90.50 182 SER A CA 1
ATOM 1404 C C . SER A 1 182 ? 10.936 -5.974 15.458 1.00 90.50 182 SER A C 1
ATOM 1406 O O . SER A 1 182 ? 12.033 -5.751 14.952 1.00 90.50 182 SER A O 1
ATOM 1408 N N . SER A 1 183 ? 10.820 -6.619 16.623 1.00 90.44 183 SER A N 1
ATOM 1409 C CA . SER A 1 183 ? 11.971 -7.100 17.391 1.00 90.44 183 SER A CA 1
ATOM 1410 C C . SER A 1 183 ? 12.723 -8.211 16.654 1.00 90.44 183 SER A C 1
ATOM 1412 O O . SER A 1 183 ? 13.926 -8.072 16.411 1.00 90.44 183 SER A O 1
ATOM 1414 N N . SER A 1 184 ? 12.019 -9.266 16.229 1.00 91.50 184 SER A N 1
ATOM 1415 C CA . SER A 1 184 ? 12.614 -10.433 15.567 1.00 91.50 184 SER A CA 1
ATOM 1416 C C . SER A 1 184 ? 13.263 -10.094 14.227 1.00 91.50 184 SER A C 1
ATOM 1418 O O . SER A 1 184 ? 14.333 -10.613 13.918 1.00 91.50 184 SER A O 1
ATOM 1420 N N . TYR A 1 185 ? 12.651 -9.203 13.445 1.00 88.12 185 TYR A N 1
ATOM 1421 C CA . TYR A 1 185 ? 13.102 -8.895 12.090 1.00 88.12 185 TYR A CA 1
ATOM 1422 C C . TYR A 1 185 ? 13.870 -7.569 11.962 1.00 88.12 185 TYR A C 1
ATOM 1424 O O . TYR A 1 185 ? 14.266 -7.183 10.863 1.00 88.12 185 TYR A O 1
ATOM 1432 N N . SER A 1 186 ? 14.155 -6.888 13.076 1.00 83.62 186 SER A N 1
ATOM 1433 C CA . SER A 1 186 ? 14.929 -5.638 13.077 1.00 83.62 186 SER A CA 1
ATOM 1434 C C . SER A 1 186 ? 16.291 -5.764 12.385 1.00 83.62 186 SER A C 1
ATOM 1436 O O . SER A 1 186 ? 16.638 -4.888 11.598 1.00 83.62 186 SER A O 1
ATOM 1438 N N . LYS A 1 187 ? 17.042 -6.841 12.662 1.00 83.00 187 LYS A N 1
ATOM 1439 C CA . LYS A 1 187 ? 18.394 -7.066 12.119 1.00 83.00 187 LYS A CA 1
ATOM 1440 C C . LYS A 1 187 ? 18.393 -7.590 10.675 1.00 83.00 187 LYS A C 1
ATOM 1442 O O . LYS A 1 187 ? 19.104 -7.002 9.864 1.00 83.00 187 LYS A O 1
ATOM 1447 N N . PRO A 1 188 ? 17.600 -8.624 10.316 1.00 85.31 188 PRO A N 1
ATOM 1448 C CA . PRO A 1 188 ? 17.596 -9.161 8.951 1.00 85.31 188 PRO A CA 1
ATOM 1449 C C . PRO A 1 188 ? 17.131 -8.163 7.885 1.00 85.31 188 PRO A C 1
ATOM 1451 O O . PRO A 1 188 ? 17.511 -8.279 6.730 1.00 85.31 188 PRO A O 1
ATOM 1454 N N . TRP A 1 189 ? 16.300 -7.178 8.241 1.00 84.00 189 TRP A N 1
ATOM 1455 C CA . TRP A 1 189 ? 15.821 -6.187 7.269 1.00 84.00 189 TRP A CA 1
ATOM 1456 C C . TRP A 1 189 ? 16.805 -5.052 6.985 1.00 84.00 189 TRP A C 1
ATOM 1458 O O . TRP A 1 189 ? 16.628 -4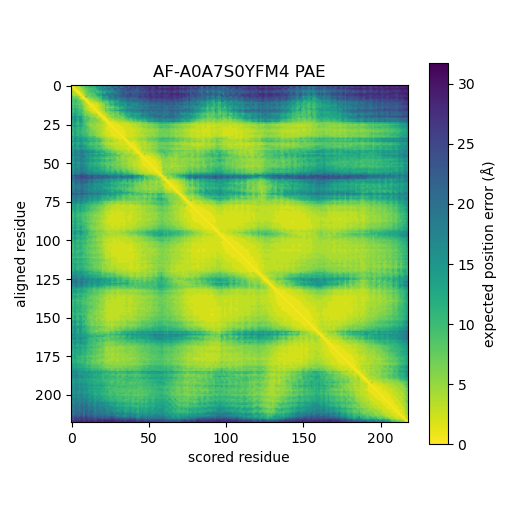.341 5.997 1.00 84.00 189 TRP A O 1
ATOM 1468 N N . SER A 1 190 ? 17.793 -4.824 7.853 1.00 84.44 190 SER A N 1
ATOM 1469 C CA . SER A 1 190 ? 18.771 -3.741 7.683 1.00 84.44 190 SER A CA 1
ATOM 1470 C C . SER A 1 190 ? 20.155 -4.228 7.274 1.00 84.44 190 SER A C 1
ATOM 1472 O O . SER A 1 190 ? 20.940 -3.427 6.769 1.00 84.44 190 SER A O 1
ATOM 1474 N N . HIS A 1 191 ? 20.465 -5.507 7.489 1.00 86.31 191 HIS A N 1
ATOM 1475 C CA . HIS A 1 191 ? 21.791 -6.061 7.248 1.00 86.31 191 HIS A CA 1
ATOM 1476 C C . HIS A 1 191 ? 21.706 -7.410 6.537 1.00 86.31 191 HIS A C 1
ATOM 1478 O O . HIS A 1 191 ? 20.880 -8.250 6.888 1.00 86.31 191 HIS A O 1
ATOM 1484 N N . VAL A 1 192 ? 22.607 -7.613 5.576 1.00 85.75 192 VAL A N 1
ATOM 1485 C CA . VAL A 1 192 ? 22.858 -8.919 4.955 1.00 85.75 192 VAL A CA 1
ATOM 1486 C C . VAL A 1 192 ? 23.550 -9.823 5.979 1.00 85.75 192 VAL A C 1
ATOM 1488 O O . VAL A 1 192 ? 24.357 -9.345 6.784 1.00 85.75 192 VAL A O 1
ATOM 1491 N N . ALA A 1 193 ? 23.212 -11.114 5.992 1.00 89.25 193 ALA A N 1
ATOM 1492 C CA . ALA A 1 193 ? 23.861 -12.067 6.882 1.00 89.25 193 ALA A CA 1
ATOM 1493 C C . ALA A 1 193 ? 25.331 -12.261 6.480 1.00 89.25 193 ALA A C 1
ATOM 1495 O O . ALA A 1 193 ? 25.669 -12.257 5.301 1.00 89.25 193 ALA A O 1
ATOM 1496 N N . LEU A 1 194 ? 26.213 -12.448 7.466 1.00 91.25 194 LEU A N 1
ATOM 1497 C CA . LEU A 1 194 ? 27.648 -12.592 7.200 1.00 91.25 194 LEU A CA 1
ATOM 1498 C C . LEU A 1 194 ? 27.960 -13.834 6.352 1.00 91.25 194 LEU A C 1
ATOM 1500 O O . LEU A 1 194 ? 28.861 -13.782 5.526 1.00 91.25 194 LEU A O 1
ATOM 1504 N N . CYS A 1 195 ? 27.212 -14.925 6.543 1.00 91.19 195 CYS A N 1
ATOM 1505 C CA . CYS A 1 195 ? 27.357 -16.131 5.729 1.00 91.19 195 CYS A CA 1
ATOM 1506 C C . CYS A 1 195 ? 27.016 -15.848 4.261 1.00 91.19 195 CYS A C 1
ATOM 1508 O O . CYS A 1 195 ? 27.845 -16.110 3.403 1.00 91.19 195 CYS A O 1
ATOM 1510 N N . ASP A 1 196 ? 25.869 -15.213 3.993 1.00 90.50 196 ASP A N 1
ATOM 1511 C CA . ASP A 1 196 ? 25.467 -14.848 2.628 1.00 90.50 196 ASP A CA 1
ATOM 1512 C C . ASP A 1 196 ? 26.490 -13.904 1.976 1.00 90.50 196 ASP A C 1
ATOM 1514 O O . ASP A 1 196 ? 26.786 -14.021 0.793 1.00 90.50 196 ASP A O 1
ATOM 1518 N N . ALA A 1 197 ? 27.058 -12.971 2.749 1.00 91.75 197 ALA A N 1
ATOM 1519 C CA . ALA A 1 197 ? 28.113 -12.087 2.263 1.00 91.75 197 ALA A CA 1
ATOM 1520 C C . ALA A 1 197 ? 29.402 -12.855 1.914 1.00 91.75 197 ALA A C 1
ATOM 1522 O O . ALA A 1 197 ? 30.013 -12.574 0.890 1.00 91.75 197 ALA A O 1
ATOM 1523 N N . MET A 1 198 ? 29.789 -13.836 2.734 1.00 94.75 198 MET A N 1
ATOM 1524 C CA . MET A 1 198 ? 30.954 -14.687 2.483 1.00 94.75 198 MET A CA 1
ATOM 1525 C C . MET A 1 198 ? 30.766 -15.561 1.235 1.00 94.75 198 MET A C 1
ATOM 1527 O O . MET A 1 198 ? 31.692 -15.674 0.437 1.00 94.75 198 MET A O 1
ATOM 1531 N N . ASP A 1 199 ? 29.575 -16.135 1.045 1.00 95.25 199 ASP A N 1
ATOM 1532 C CA . ASP A 1 199 ? 29.253 -16.947 -0.135 1.00 95.25 199 ASP A CA 1
ATOM 1533 C C . ASP A 1 199 ? 29.308 -16.097 -1.419 1.00 95.25 199 ASP A C 1
ATOM 1535 O O . ASP A 1 199 ? 29.898 -16.509 -2.419 1.00 95.25 199 ASP A O 1
ATOM 1539 N N . LEU A 1 200 ? 28.766 -14.872 -1.374 1.00 92.44 200 LEU A N 1
ATOM 1540 C CA . LEU A 1 200 ? 28.845 -13.915 -2.483 1.00 92.44 200 LEU A CA 1
ATOM 1541 C C . LEU A 1 200 ? 30.292 -13.505 -2.797 1.00 92.44 200 LEU A C 1
ATOM 1543 O O . LEU A 1 200 ? 30.660 -13.427 -3.969 1.00 92.44 200 LEU A O 1
ATOM 1547 N N . ASP A 1 201 ? 31.119 -13.272 -1.774 1.00 95.44 201 ASP A N 1
ATOM 1548 C CA . ASP A 1 201 ? 32.538 -12.943 -1.952 1.00 95.44 201 ASP A CA 1
ATOM 1549 C C . ASP A 1 201 ? 33.309 -14.106 -2.613 1.00 95.44 201 ASP A C 1
ATOM 1551 O O . ASP A 1 201 ? 34.153 -13.877 -3.487 1.00 95.44 201 ASP A O 1
ATOM 1555 N N . GLU A 1 202 ? 32.999 -15.358 -2.249 1.00 95.88 202 GLU A N 1
ATOM 1556 C CA . GLU A 1 202 ? 33.609 -16.550 -2.851 1.00 95.88 202 GLU A CA 1
ATOM 1557 C C . GLU A 1 202 ? 33.193 -16.729 -4.324 1.00 95.88 202 GLU A C 1
ATOM 1559 O O . GLU A 1 202 ? 34.027 -17.052 -5.181 1.00 95.88 202 GLU A O 1
ATOM 1564 N N . GLU A 1 203 ? 31.919 -16.496 -4.651 1.00 94.69 203 GLU A N 1
ATOM 1565 C CA . GLU A 1 203 ? 31.420 -16.512 -6.032 1.00 94.69 203 GLU A CA 1
ATOM 1566 C C . GLU A 1 203 ? 32.092 -15.434 -6.897 1.00 94.69 203 GLU A C 1
ATOM 1568 O O . GLU A 1 203 ? 32.543 -15.723 -8.015 1.00 94.69 203 GLU A O 1
ATOM 1573 N N . ASP A 1 204 ? 32.235 -14.217 -6.367 1.00 94.38 204 ASP A N 1
ATOM 1574 C CA . ASP A 1 204 ? 32.918 -13.105 -7.032 1.00 94.38 204 ASP A CA 1
ATOM 1575 C C . ASP A 1 204 ? 34.403 -13.413 -7.281 1.00 94.38 204 ASP A C 1
ATOM 1577 O O . ASP A 1 204 ? 34.947 -13.098 -8.350 1.00 94.38 204 ASP A O 1
ATOM 1581 N N . GLU A 1 205 ? 35.081 -14.057 -6.327 1.00 94.12 205 GLU A N 1
ATOM 1582 C CA . GLU A 1 205 ? 36.475 -14.471 -6.485 1.00 94.12 205 GLU A CA 1
ATOM 1583 C C . GLU A 1 205 ? 36.624 -15.543 -7.575 1.00 94.12 205 GLU A C 1
ATOM 1585 O O . GLU A 1 205 ? 37.465 -15.405 -8.474 1.00 94.12 205 GLU A O 1
ATOM 1590 N N . ARG A 1 206 ? 35.758 -16.564 -7.577 1.00 93.62 206 ARG A N 1
ATOM 1591 C CA . ARG A 1 206 ? 35.729 -17.606 -8.620 1.00 93.62 206 ARG A CA 1
ATOM 1592 C C . ARG A 1 206 ? 35.500 -17.009 -10.009 1.00 93.62 206 ARG A C 1
ATOM 1594 O O . ARG A 1 206 ? 36.213 -17.362 -10.954 1.00 93.62 206 ARG A O 1
ATOM 1601 N N . ALA A 1 207 ? 34.563 -16.069 -10.138 1.00 92.56 207 ALA A N 1
ATOM 1602 C CA . ALA A 1 207 ? 34.283 -15.383 -11.398 1.00 92.56 207 ALA A CA 1
ATOM 1603 C C . ALA A 1 207 ? 35.484 -14.554 -11.887 1.00 92.56 207 ALA A C 1
ATOM 1605 O O . ALA A 1 207 ? 35.814 -14.567 -13.078 1.00 92.56 207 ALA A O 1
ATOM 1606 N N . ARG A 1 208 ? 36.190 -13.864 -10.979 1.00 91.69 208 ARG A N 1
ATOM 1607 C CA . ARG A 1 208 ? 37.420 -13.121 -11.313 1.00 91.69 208 ARG A CA 1
ATOM 1608 C C . ARG A 1 208 ? 38.525 -14.043 -11.817 1.00 91.69 208 ARG A C 1
ATOM 1610 O O . ARG A 1 208 ? 39.186 -13.705 -12.802 1.00 91.69 208 ARG A O 1
ATOM 1617 N N . VAL A 1 209 ? 38.719 -15.196 -11.179 1.00 91.88 209 VAL A N 1
ATOM 1618 C CA . VAL A 1 209 ? 39.725 -16.182 -11.599 1.00 91.88 209 VAL A CA 1
ATOM 1619 C C . VAL A 1 209 ? 39.408 -16.738 -12.993 1.00 91.88 209 VAL A C 1
ATOM 1621 O O . VAL A 1 209 ? 40.311 -16.772 -13.833 1.00 91.88 209 VAL A O 1
ATOM 1624 N N . ASP A 1 210 ? 38.149 -17.090 -13.287 1.00 91.69 210 ASP A N 1
ATOM 1625 C CA . ASP A 1 210 ? 37.733 -17.551 -14.628 1.00 91.69 210 ASP A CA 1
ATOM 1626 C C . ASP A 1 210 ? 37.927 -16.462 -15.700 1.00 91.69 210 ASP A C 1
ATOM 1628 O O . ASP A 1 210 ? 38.431 -16.708 -16.798 1.00 91.69 210 ASP A O 1
ATOM 1632 N N . HIS A 1 211 ? 37.620 -15.204 -15.381 1.00 89.38 211 HIS A N 1
ATOM 1633 C CA . HIS A 1 211 ? 37.874 -14.095 -16.302 1.00 89.38 211 HIS A CA 1
ATOM 1634 C C . HIS A 1 211 ? 39.366 -13.901 -16.619 1.00 89.38 211 HIS A C 1
ATOM 1636 O O . HIS A 1 211 ? 39.724 -13.587 -17.761 1.00 89.38 211 HIS A O 1
ATOM 1642 N N . LEU A 1 212 ? 40.246 -14.077 -15.629 1.00 89.75 212 LEU A N 1
ATOM 1643 C CA . LEU A 1 212 ? 41.695 -13.952 -15.804 1.00 89.75 212 LEU A CA 1
ATOM 1644 C C . LEU A 1 212 ? 42.296 -15.134 -16.571 1.00 89.75 212 LEU A C 1
ATOM 1646 O O . LEU A 1 212 ? 43.205 -14.922 -17.376 1.00 89.75 212 LEU A O 1
ATOM 1650 N N . SER A 1 213 ? 41.799 -16.354 -16.355 1.00 87.00 213 SER A N 1
ATOM 1651 C CA . SER A 1 213 ? 42.258 -17.547 -17.077 1.00 87.00 213 SER A CA 1
ATOM 1652 C C . SER A 1 213 ? 41.893 -17.468 -18.565 1.00 87.00 213 SER A C 1
ATOM 1654 O O . SER A 1 213 ? 42.768 -17.655 -19.413 1.00 87.00 213 SER A O 1
ATOM 1656 N N . ARG A 1 214 ? 40.659 -17.056 -18.899 1.00 87.25 214 ARG A N 1
ATOM 1657 C CA . ARG A 1 214 ? 40.217 -16.828 -20.289 1.00 87.25 214 ARG A CA 1
ATOM 1658 C C . ARG A 1 214 ? 41.031 -15.756 -21.010 1.00 87.25 214 ARG A C 1
ATOM 1660 O O . ARG A 1 214 ? 41.278 -15.887 -22.201 1.00 87.25 214 ARG A O 1
ATOM 1667 N N . ARG A 1 215 ? 41.479 -14.713 -20.303 1.00 82.75 215 ARG A N 1
ATOM 1668 C CA . ARG A 1 215 ? 42.339 -13.658 -20.872 1.00 82.75 215 ARG A CA 1
ATOM 1669 C C . ARG A 1 215 ? 43.781 -14.089 -21.145 1.00 82.75 215 ARG A C 1
ATOM 1671 O O . ARG A 1 215 ? 44.447 -13.411 -21.915 1.00 82.75 215 ARG A O 1
ATOM 1678 N N . ARG A 1 216 ? 44.286 -15.138 -20.489 1.00 77.06 216 ARG A N 1
ATOM 1679 C CA . ARG A 1 216 ? 45.654 -15.651 -20.709 1.00 77.06 216 ARG A CA 1
ATOM 1680 C C . ARG A 1 216 ? 45.718 -16.776 -21.744 1.00 77.06 216 ARG A C 1
ATOM 1682 O O . ARG A 1 216 ? 46.807 -17.085 -22.209 1.00 77.06 216 ARG A O 1
ATOM 1689 N N . GLY A 1 217 ? 44.584 -17.410 -22.049 1.00 68.75 217 GLY A N 1
ATOM 1690 C CA . GLY A 1 217 ? 44.485 -18.550 -22.965 1.00 68.75 217 GLY A CA 1
ATOM 1691 C C . GLY A 1 217 ? 44.118 -18.215 -24.417 1.00 68.75 217 GLY A C 1
ATOM 1692 O O . GLY A 1 217 ? 43.935 -19.147 -25.195 1.00 68.75 217 GLY A O 1
ATOM 1693 N N . GLY A 1 218 ? 43.984 -16.935 -24.778 1.00 53.53 218 GLY A N 1
ATOM 1694 C CA . GLY A 1 218 ? 43.757 -16.453 -26.148 1.00 53.53 218 GLY A CA 1
ATOM 1695 C C . GLY A 1 218 ? 44.764 -15.377 -26.516 1.00 53.53 218 GLY A C 1
ATOM 1696 O O . GLY A 1 218 ? 45.098 -15.295 -27.716 1.00 53.53 218 GLY A O 1
#

Secondary structure (DSSP, 8-state):
-HHHHHH-HHHHHHHHHHHHHHHHHHHHHHHHIIIIIIIHHHHHTHHHHHHHHHHHHTT--HHHHHHHHHT-B--HHHHHHHHHHHHHHHHHHTTT-TTHHHHHHHHHHHHHHHHHHHHHHTPBPS---TTTHHHHHHHHHHHHHHHHHHHHHHHHHHTT-TTGGGGHHHHHHHHHHHHHHHHHHTTTTTS--HHHHHHHHHHHHHHHHHHHHHHH--

Radius of gyration: 25.74 Å; Cα contacts (8 Å, |Δi|>4): 122; chains: 1; bounding box: 70×46×62 Å

InterPro domains:
  IPR003864 CSC1/OSCA1-like, 7TM region [PF02714] (4-156)
  IPR045122 Calcium permeable stress-gated cation channel 1-like [PTHR13018] (1-206)

Solvent-accessible surface area (backbone atoms only — not comparable to full-atom values): 12096 Å² total; per-residue (Å²): 105,79,75,52,44,72,74,37,65,67,56,48,56,54,52,50,64,62,46,55,65,59,51,48,57,53,51,40,52,49,38,40,45,48,18,68,44,51,43,52,52,54,64,71,36,58,71,63,52,51,52,50,51,52,39,58,76,66,67,54,54,71,66,59,56,53,49,56,69,74,61,40,63,69,66,64,72,62,54,51,52,56,52,50,52,50,50,30,51,30,48,40,36,33,84,78,41,64,68,28,43,63,35,42,48,52,22,50,55,48,39,52,56,40,50,52,50,38,55,73,78,59,45,46,84,87,70,87,65,88,64,48,64,54,65,58,52,53,53,52,52,52,52,22,49,50,50,21,50,51,49,50,40,51,54,33,52,75,68,66,42,90,66,33,74,61,56,52,54,63,50,53,50,50,53,53,48,51,50,50,51,50,62,74,46,52,58,70,62,78,43,82,55,68,66,62,52,50,54,52,53,51,52,52,51,54,51,51,53,53,56,52,51,59,66,73,75,111

Mean predicted aligned error: 8.71 Å

Sequence (218 aa):
QLREWLASPASVLEVLGAAVPMTATFFVTYLIISGLGMKSITLLRLPALLVYALLHLAKGSPRARERLWSMQMDNYGSKVADHSITLLLGLVYCCVNPIVCPAALAYYLVTTATEGYQIIYVTRQKHDGGGQLWKNLLHQVMVGLYFAQISLLGLLSIKKFPFSPLLLIPLIGSVIFHASVSSSYSKPWSHVALCDAMDLDEEDERARVDHLSRRRGG

pLDDT: mean 85.18, std 9.17, range [50.44, 96.38]

Nearest PDB structures (foldseek):
  8ymm-assembly1_A  TM=8.284E-01  e=1.775E-05  Arabidopsis thaliana
  8u53-assembly1_B  TM=9.377E-01  e=1.085E-04  Arabidopsis thaliana
  8xw1-assembly1_A  TM=8.954E-01  e=8.873E-05  Arabidopsis thaliana
  8gso-assembly1_B  TM=9.051E-01  e=2.333E-03  Arabidopsis thaliana
  8xvz-assembly1_B  TM=9.393E-01  e=4.265E-03  Arabidopsis thaliana